Protein AF-A0A2S9YTE0-F1 (afdb_monomer)

Secondary structure (DSSP, 8-state):
-PPPPPP---PPP---------------------------------------------------TTSTTSBPBTTB-SSSEEEETTEEEE---TTSTTSBPBTTB-STT-EEETTEEE-TT--TTSTTSBPBTTB-STT-EEETTEEE-----SSS--S-PPPPSSTTEEEETTEEEETTT-TTSSSSTT-------TT-TTSS-EETTEEPPEEEEEEEGGG---SHHHHHHTTT--B-TTTBTTBSEEEES-HHHHTTT---EEE---TTSPP-TTS-SEEEEEE--

Foldseek 3Di:
DDDDDDDDDDDDDDDDDDDDDDDDDDDDDDDDDDDDDDDDDDDDDDDDPDDPDPDDPPPPPPDPAQDAQHFHDVLHHPDQWHQDPRGTHHPADAQDAQAFHDVQHHPDQWHQDPRGTHRPPQDAQDAQHFHDVLHHPDLFHQDPRGTHQDPDLPPPPRNCDDRDPDPQFDQAPNDTDRLQFDQCAQLHHRNHFLDLEPVQSQARTRHGSFGFWHQDDKDFVVVPDFFQQVVQVVVPWGQDQLRGVHAFKAADQDNSCSSNVVGDDGDNDDGPHTDDCPRYRMMTGGIGD

Structure (mmCIF, N/CA/C/O backbone):
data_AF-A0A2S9YTE0-F1
#
_entry.id   AF-A0A2S9YTE0-F1
#
loop_
_atom_site.group_PDB
_atom_site.id
_atom_site.type_symbol
_atom_site.label_atom_id
_atom_site.label_alt_id
_atom_site.label_comp_id
_atom_site.label_asym_id
_atom_site.label_entity_id
_atom_site.label_seq_id
_atom_site.pdbx_PDB_ins_code
_atom_site.Cartn_x
_atom_site.Cartn_y
_atom_site.Cartn_z
_atom_site.occupancy
_atom_site.B_iso_or_equiv
_atom_site.auth_seq_id
_atom_site.auth_comp_id
_atom_site.auth_asym_id
_atom_site.auth_atom_id
_atom_site.pdbx_PDB_model_num
ATOM 1 N N . MET A 1 1 ? 57.229 -19.083 7.677 1.00 46.31 1 MET A N 1
ATOM 2 C CA . MET A 1 1 ? 55.784 -18.796 7.804 1.00 46.31 1 MET A CA 1
ATOM 3 C C . MET A 1 1 ? 55.026 -19.953 7.166 1.00 46.31 1 MET A C 1
ATOM 5 O O . MET A 1 1 ? 55.131 -20.139 5.961 1.00 46.31 1 MET A O 1
ATOM 9 N N . LYS A 1 2 ? 54.406 -20.819 7.979 1.00 38.34 2 LYS A N 1
ATOM 10 C CA . LYS A 1 2 ? 53.668 -22.008 7.518 1.00 38.34 2 LYS A CA 1
ATOM 11 C C . LYS A 1 2 ? 52.284 -21.565 7.032 1.00 38.34 2 LYS A C 1
ATOM 13 O O . LYS A 1 2 ? 51.547 -20.969 7.807 1.00 38.34 2 LYS A O 1
ATOM 18 N N . ARG A 1 3 ? 51.963 -21.828 5.761 1.00 47.59 3 ARG A N 1
ATOM 19 C CA . ARG A 1 3 ? 50.621 -21.624 5.197 1.00 47.59 3 ARG A CA 1
ATOM 20 C C . ARG A 1 3 ? 49.698 -22.728 5.721 1.00 47.59 3 ARG A C 1
ATOM 22 O O . ARG A 1 3 ? 50.013 -23.903 5.554 1.00 47.59 3 ARG A O 1
ATOM 29 N N . LEU A 1 4 ? 48.611 -22.339 6.379 1.00 48.78 4 LEU A N 1
ATOM 30 C CA . LEU A 1 4 ? 47.505 -23.228 6.741 1.00 48.78 4 LEU A CA 1
ATOM 31 C C . LEU A 1 4 ? 46.583 -23.413 5.518 1.00 48.78 4 LEU A C 1
ATOM 33 O O . LEU A 1 4 ? 46.391 -22.447 4.777 1.00 48.78 4 LEU A O 1
ATOM 37 N N . PRO A 1 5 ? 46.044 -24.621 5.276 1.00 60.25 5 PRO A N 1
ATOM 38 C CA . PRO A 1 5 ? 45.113 -24.871 4.181 1.00 60.25 5 PRO A CA 1
ATOM 39 C C . PRO A 1 5 ? 43.711 -24.344 4.526 1.00 60.25 5 PRO A C 1
ATOM 41 O O . PRO A 1 5 ? 43.238 -24.528 5.647 1.00 60.25 5 PRO A O 1
ATOM 44 N N . LEU A 1 6 ? 43.055 -23.696 3.557 1.00 55.28 6 LEU A N 1
ATOM 45 C CA . LEU A 1 6 ? 41.637 -23.335 3.647 1.00 55.28 6 LEU A CA 1
ATOM 46 C C . LEU A 1 6 ? 40.761 -24.602 3.619 1.00 55.28 6 LEU A C 1
ATOM 48 O O . LEU A 1 6 ? 41.065 -25.521 2.852 1.00 55.28 6 LEU A O 1
ATOM 52 N N . PRO A 1 7 ? 39.664 -24.654 4.395 1.00 54.94 7 PRO A N 1
ATOM 53 C CA . PRO A 1 7 ? 38.696 -25.732 4.294 1.00 54.94 7 PRO A CA 1
ATOM 54 C C . PRO A 1 7 ? 37.887 -25.587 2.999 1.00 54.94 7 PRO A C 1
ATOM 56 O O . PRO A 1 7 ? 37.345 -24.528 2.688 1.00 54.94 7 PRO A O 1
ATOM 59 N N . SER A 1 8 ? 37.834 -26.676 2.238 1.00 62.31 8 SER A N 1
ATOM 60 C CA . SER A 1 8 ? 36.987 -26.831 1.060 1.00 62.31 8 SER A CA 1
ATOM 61 C C . SER A 1 8 ? 35.535 -26.976 1.521 1.00 62.31 8 SER A C 1
ATOM 63 O O . SER A 1 8 ? 35.184 -27.956 2.177 1.00 62.31 8 SER A O 1
ATOM 65 N N . LEU A 1 9 ? 34.712 -25.969 1.222 1.00 56.41 9 LEU A N 1
ATOM 66 C CA . LEU A 1 9 ? 33.270 -25.999 1.447 1.00 56.41 9 LEU A CA 1
ATOM 67 C C . LEU A 1 9 ? 32.645 -26.928 0.390 1.00 56.41 9 LEU A C 1
ATOM 69 O O . LEU A 1 9 ? 32.621 -26.599 -0.795 1.00 56.41 9 LEU A O 1
ATOM 73 N N . CYS A 1 10 ? 32.184 -28.110 0.801 1.00 55.34 10 CYS A N 1
ATOM 74 C CA . CYS A 1 10 ? 31.354 -28.971 -0.041 1.00 55.34 10 CYS A CA 1
ATOM 75 C C . CYS A 1 10 ? 29.924 -28.424 -0.055 1.00 55.34 10 CYS A C 1
ATOM 77 O O . CYS A 1 10 ? 29.233 -28.483 0.960 1.00 55.34 10 CYS A O 1
ATOM 79 N N . VAL A 1 11 ? 29.487 -27.913 -1.205 1.00 60.06 11 VAL A N 1
ATOM 80 C CA . VAL A 1 11 ? 28.085 -27.580 -1.479 1.00 60.06 11 VAL A CA 1
ATOM 81 C C . VAL A 1 11 ? 27.386 -28.857 -1.952 1.00 60.06 11 VAL A C 1
ATOM 83 O O . VAL A 1 11 ? 27.760 -29.429 -2.975 1.00 60.06 11 VAL A O 1
ATOM 86 N N . LEU A 1 12 ? 26.404 -29.329 -1.184 1.00 57.81 12 LEU A N 1
ATOM 87 C CA . LEU A 1 12 ? 25.501 -30.416 -1.571 1.00 57.81 12 LEU A CA 1
ATOM 88 C C . LEU A 1 12 ? 24.303 -29.822 -2.332 1.00 57.81 12 LEU A C 1
ATOM 90 O O . LEU A 1 12 ? 23.668 -28.911 -1.802 1.00 57.81 12 LEU A O 1
ATOM 94 N N . PRO A 1 13 ? 23.953 -30.324 -3.530 1.00 57.94 13 PRO A N 1
ATOM 95 C CA . PRO A 1 13 ? 22.726 -29.921 -4.206 1.00 57.94 13 PRO A CA 1
ATOM 96 C C . PRO A 1 13 ? 21.513 -30.591 -3.542 1.00 57.94 13 PRO A C 1
ATOM 98 O O . PRO A 1 13 ? 21.388 -31.817 -3.551 1.00 57.94 13 PRO A O 1
ATOM 101 N N . LEU A 1 14 ? 20.612 -29.784 -2.976 1.00 50.59 14 LEU A N 1
ATOM 102 C CA . LEU A 1 14 ? 19.249 -30.207 -2.654 1.00 50.59 14 LEU A CA 1
ATOM 103 C C . LEU A 1 14 ? 18.428 -30.196 -3.946 1.00 50.59 14 LEU A C 1
ATOM 105 O O . LEU A 1 14 ? 18.183 -29.144 -4.529 1.00 50.59 14 LEU A O 1
ATOM 109 N N . VAL A 1 15 ? 18.016 -31.378 -4.394 1.00 60.81 15 VAL A N 1
ATOM 110 C CA . VAL A 1 15 ? 17.071 -31.547 -5.500 1.00 60.81 15 VAL A CA 1
ATOM 111 C C . VAL A 1 15 ? 15.672 -31.619 -4.890 1.00 60.81 15 VAL A C 1
ATOM 113 O O . VAL A 1 15 ? 15.314 -32.636 -4.298 1.00 60.81 15 VAL A O 1
ATOM 116 N N . PHE A 1 16 ? 14.895 -30.542 -5.001 1.00 46.88 16 PHE A N 1
ATOM 117 C CA . PHE A 1 16 ? 13.456 -30.572 -4.740 1.00 46.88 16 PHE A CA 1
ATOM 118 C C . PHE A 1 16 ? 12.744 -31.057 -6.005 1.00 46.88 16 PHE A C 1
ATOM 120 O O . PHE A 1 16 ? 12.752 -30.387 -7.033 1.00 46.88 16 PHE A O 1
ATOM 127 N N . ALA A 1 17 ? 12.159 -32.251 -5.932 1.00 47.84 17 ALA A N 1
ATOM 128 C CA . ALA A 1 17 ? 11.249 -32.771 -6.941 1.00 47.84 17 ALA A CA 1
ATOM 129 C C . ALA A 1 17 ? 9.813 -32.505 -6.472 1.00 47.84 17 ALA A C 1
ATOM 131 O O . ALA A 1 17 ? 9.305 -33.229 -5.617 1.00 47.84 17 ALA A O 1
ATOM 132 N N . CYS A 1 18 ? 9.163 -31.479 -7.020 1.00 56.22 18 CYS A N 1
ATOM 133 C CA . CYS A 1 18 ? 7.710 -31.350 -6.935 1.00 56.22 18 CYS A CA 1
ATOM 134 C C . CYS A 1 18 ? 7.100 -32.163 -8.081 1.00 56.22 18 CYS A C 1
ATOM 136 O O . CYS A 1 18 ? 7.318 -31.862 -9.253 1.00 56.22 18 CYS A O 1
ATOM 138 N N . SER A 1 19 ? 6.392 -33.237 -7.728 1.00 53.28 19 SER A N 1
ATOM 139 C CA . SER A 1 19 ? 5.432 -33.889 -8.619 1.00 53.28 19 SER A CA 1
ATOM 140 C C . SER A 1 19 ? 4.099 -33.180 -8.433 1.00 53.28 19 SER A C 1
ATOM 142 O O . SER A 1 19 ? 3.593 -33.168 -7.314 1.00 53.28 19 SER A O 1
ATOM 144 N N . ASP A 1 20 ? 3.557 -32.604 -9.501 1.00 55.75 20 ASP A N 1
ATOM 145 C CA . ASP A 1 20 ? 2.181 -32.113 -9.528 1.00 55.75 20 ASP A CA 1
ATOM 146 C C . ASP A 1 20 ? 1.440 -32.811 -10.679 1.00 55.75 20 ASP A C 1
ATOM 148 O O . ASP A 1 20 ? 1.675 -32.553 -11.862 1.00 55.75 20 ASP A O 1
ATOM 152 N N . ASP A 1 21 ? 0.620 -33.792 -10.302 1.00 56.44 21 ASP A N 1
ATOM 153 C CA . ASP A 1 21 ? -0.335 -34.500 -11.150 1.00 56.44 21 ASP A CA 1
ATOM 154 C C . ASP A 1 21 ? -1.711 -33.865 -10.903 1.00 56.44 21 ASP A C 1
ATOM 156 O O . ASP A 1 21 ? -2.361 -34.162 -9.901 1.00 56.44 21 ASP A O 1
ATOM 160 N N . GLY A 1 22 ? -2.175 -32.995 -11.806 1.00 51.38 22 GLY A N 1
ATOM 161 C CA . GLY A 1 22 ? -3.362 -32.178 -11.517 1.00 51.38 22 GLY A CA 1
ATOM 162 C C . GLY A 1 22 ? -4.134 -31.659 -12.723 1.00 51.38 22 GLY A C 1
ATOM 163 O O . GLY A 1 22 ? -4.439 -30.480 -12.824 1.00 51.38 22 GLY A O 1
ATOM 164 N N . LYS A 1 23 ? -4.455 -32.540 -13.666 1.00 47.69 23 LYS A N 1
ATOM 165 C CA . LYS A 1 23 ? -5.306 -32.270 -14.831 1.00 47.69 23 LYS A CA 1
ATOM 166 C C . LYS A 1 23 ? -6.744 -31.929 -14.407 1.00 47.69 23 LYS A C 1
ATOM 168 O O . LYS A 1 23 ? -7.429 -32.802 -13.883 1.00 47.69 23 LYS A O 1
ATOM 173 N N . SER A 1 24 ? -7.256 -30.749 -14.755 1.00 52.47 24 SER A N 1
ATOM 174 C CA . SER A 1 24 ? -8.676 -30.574 -15.099 1.00 52.47 24 SER A CA 1
ATOM 175 C C . SER A 1 24 ? -8.862 -29.405 -16.055 1.00 52.47 24 SER A C 1
ATOM 177 O O . SER A 1 24 ? -8.523 -28.263 -15.772 1.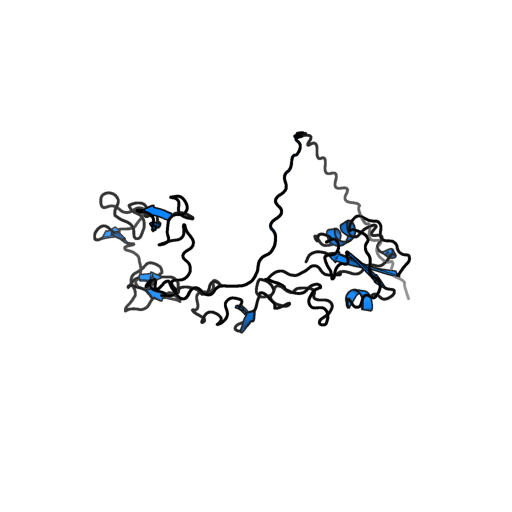00 52.47 24 SER A O 1
ATOM 179 N N . ALA A 1 25 ? -9.349 -29.765 -17.237 1.00 49.06 25 ALA A N 1
ATOM 180 C CA . ALA A 1 25 ? -9.878 -28.853 -18.220 1.00 49.06 25 ALA A CA 1
ATOM 181 C C . ALA A 1 25 ? -11.284 -28.462 -17.780 1.00 49.06 25 ALA A C 1
ATOM 183 O O . ALA A 1 25 ? -12.023 -29.347 -17.372 1.00 49.06 25 ALA A O 1
ATOM 184 N N . ASP A 1 26 ? -11.664 -27.207 -17.986 1.00 53.06 26 ASP A N 1
ATOM 185 C CA . ASP A 1 26 ? -12.981 -26.934 -18.536 1.00 53.06 26 ASP A CA 1
ATOM 186 C C . ASP A 1 26 ? -12.937 -25.714 -19.449 1.00 53.06 26 ASP A C 1
ATOM 188 O O . ASP A 1 26 ? -12.386 -24.656 -19.160 1.00 53.06 26 ASP A O 1
ATOM 192 N N . THR A 1 27 ? -13.474 -25.967 -20.633 1.00 46.31 27 THR A N 1
ATOM 193 C CA . THR A 1 27 ? -13.665 -25.061 -21.751 1.00 46.31 27 THR A CA 1
ATOM 194 C C . THR A 1 27 ? -15.032 -24.420 -21.584 1.00 46.31 27 THR A C 1
ATOM 196 O O . THR A 1 27 ? -16.031 -25.134 -21.563 1.00 46.31 27 THR A O 1
ATOM 199 N N . ALA A 1 28 ? -15.104 -23.093 -21.552 1.00 50.22 28 ALA A N 1
ATOM 200 C CA . ALA A 1 28 ? -16.345 -22.381 -21.816 1.00 50.22 28 ALA A CA 1
ATOM 201 C C . ALA A 1 28 ? -16.065 -21.252 -22.808 1.00 50.22 28 ALA A C 1
ATOM 203 O O . ALA A 1 28 ? -15.337 -20.300 -22.546 1.00 50.22 28 ALA A O 1
ATOM 204 N N . THR A 1 29 ? -16.615 -21.447 -23.999 1.00 49.28 29 THR A N 1
ATOM 205 C CA . THR A 1 29 ? -16.599 -20.558 -25.154 1.00 49.28 29 THR A CA 1
ATOM 206 C C . THR A 1 29 ? -17.958 -19.861 -25.240 1.00 49.28 29 THR A C 1
ATOM 208 O O . THR A 1 29 ? -18.982 -20.527 -25.107 1.00 49.28 29 THR A O 1
ATOM 211 N N . GLY A 1 30 ? -17.968 -18.559 -25.532 1.00 44.19 30 GLY A N 1
ATOM 212 C CA . GLY A 1 30 ? -19.143 -17.794 -25.982 1.00 44.19 30 GLY A CA 1
ATOM 213 C C . GLY A 1 30 ? -18.915 -16.292 -25.770 1.00 44.19 30 GLY A C 1
ATOM 214 O O . GLY A 1 30 ? -18.991 -15.830 -24.642 1.00 44.19 30 GLY A O 1
ATOM 215 N N . SER A 1 31 ? -18.384 -15.532 -26.739 1.00 46.31 31 SER A N 1
ATOM 216 C CA . SER A 1 31 ? -19.089 -14.896 -27.881 1.00 46.31 31 SER A CA 1
ATOM 217 C C . SER A 1 31 ? -20.228 -13.972 -27.413 1.00 46.31 31 SER A C 1
ATOM 219 O O . SER A 1 31 ? -21.287 -14.456 -27.044 1.00 46.31 31 SER A O 1
ATOM 221 N N . SER A 1 32 ? -19.986 -12.666 -27.227 1.00 44.44 32 SER A N 1
ATOM 222 C CA . SER A 1 32 ? -19.956 -11.566 -28.226 1.00 44.44 32 SER A CA 1
ATOM 223 C C . SER A 1 32 ? -21.340 -11.030 -28.622 1.00 44.44 32 SER A C 1
ATOM 225 O O . SER A 1 32 ? -22.125 -11.804 -29.167 1.00 44.44 32 SER A O 1
ATOM 227 N N . SER A 1 33 ? -21.568 -9.715 -28.444 1.00 43.53 33 SER A N 1
ATOM 228 C CA . SER A 1 33 ? -22.260 -8.711 -29.312 1.00 43.53 33 SER A CA 1
ATOM 229 C C . SER A 1 33 ? -22.661 -7.511 -28.427 1.00 43.53 33 SER A C 1
ATOM 231 O O . SER A 1 33 ? -23.283 -7.737 -27.398 1.00 43.53 33 SER A O 1
ATOM 233 N N . ALA A 1 34 ? -22.070 -6.319 -28.621 1.00 41.59 34 ALA A N 1
ATOM 234 C CA . ALA A 1 34 ? -22.618 -5.150 -29.354 1.00 41.59 34 ALA A CA 1
ATOM 235 C C . ALA A 1 34 ? -23.862 -4.564 -28.641 1.00 41.59 34 ALA A C 1
ATOM 237 O O . ALA A 1 34 ? -24.760 -5.317 -28.304 1.00 41.59 34 ALA A O 1
ATOM 238 N N . GLU A 1 35 ? -23.967 -3.281 -28.288 1.00 45.41 35 GLU A N 1
ATOM 239 C CA . GLU A 1 35 ? -23.987 -2.053 -29.108 1.00 45.41 35 GLU A CA 1
ATOM 240 C C . GLU A 1 35 ? -23.763 -0.840 -28.161 1.00 45.41 35 GLU A C 1
ATOM 242 O O . GLU A 1 35 ? -24.185 -0.872 -27.012 1.00 45.41 35 GLU A O 1
ATOM 247 N N . HIS A 1 36 ? -22.893 0.121 -28.482 1.00 46.78 36 HIS A N 1
ATOM 248 C CA . HIS A 1 36 ? -23.195 1.412 -29.130 1.00 46.78 36 HIS A CA 1
ATOM 249 C C . HIS A 1 36 ? -24.219 2.295 -28.387 1.00 46.78 36 HIS A C 1
ATOM 251 O O . HIS A 1 36 ? -25.422 2.056 -28.434 1.00 46.78 36 HIS A O 1
ATOM 257 N N . GLY A 1 37 ? -23.714 3.360 -27.763 1.00 40.78 37 GLY A N 1
ATOM 258 C CA . GLY A 1 37 ? -24.499 4.466 -27.225 1.00 40.78 37 GLY A CA 1
ATOM 259 C C . GLY A 1 37 ? -23.627 5.714 -27.168 1.00 40.78 37 GLY A C 1
ATOM 260 O O . GLY A 1 37 ? -22.902 5.916 -26.198 1.00 40.78 37 GLY A O 1
ATOM 261 N N . ASP A 1 38 ? -23.664 6.495 -28.245 1.00 51.31 38 ASP A N 1
ATOM 262 C CA . ASP A 1 38 ? -23.113 7.844 -28.314 1.00 51.31 38 ASP A CA 1
ATOM 263 C C . ASP A 1 38 ? -23.930 8.754 -27.382 1.00 51.31 38 ASP A C 1
ATOM 265 O O . ASP A 1 38 ? -25.153 8.844 -27.504 1.00 51.31 38 ASP A O 1
ATOM 269 N N . GLY A 1 39 ? -23.263 9.391 -26.421 1.00 48.97 39 GLY A N 1
ATOM 270 C CA . GLY A 1 39 ? -23.849 10.388 -25.529 1.00 48.97 39 GLY A CA 1
ATOM 271 C C . GLY A 1 39 ? -23.105 11.700 -25.697 1.00 48.97 39 GLY A C 1
ATOM 272 O O . GLY A 1 39 ? -22.066 11.909 -25.074 1.00 48.97 39 GLY A O 1
ATOM 273 N N . ASP A 1 40 ? -23.625 12.529 -26.597 1.00 50.34 40 ASP A N 1
ATOM 274 C CA . ASP A 1 40 ? -23.158 13.874 -26.902 1.00 50.34 40 ASP A CA 1
ATOM 275 C C . ASP A 1 40 ? -23.097 14.755 -25.647 1.00 50.34 40 ASP A C 1
ATOM 277 O O . ASP A 1 40 ? -23.957 14.696 -24.766 1.00 50.34 40 ASP A O 1
ATOM 281 N N . GLY A 1 41 ? -22.052 15.576 -25.571 1.00 53.44 41 GLY A N 1
ATOM 282 C CA . GLY A 1 41 ? -21.880 16.540 -24.500 1.00 53.44 41 GLY A CA 1
ATOM 283 C C . GLY A 1 41 ? -22.901 17.669 -24.560 1.00 53.44 41 GLY A C 1
ATOM 284 O O . GLY A 1 41 ? -23.149 18.216 -25.626 1.00 53.44 41 GLY A O 1
ATOM 285 N N . ASP A 1 42 ? -23.371 18.072 -23.383 1.00 46.59 42 ASP A N 1
ATOM 286 C CA . ASP A 1 42 ? -23.908 19.402 -23.112 1.00 46.59 42 ASP A CA 1
ATOM 287 C C . ASP A 1 42 ? -23.564 19.799 -21.662 1.00 46.59 42 ASP A C 1
ATOM 289 O O . ASP A 1 42 ? -24.082 19.268 -20.685 1.00 46.59 42 ASP A O 1
ATOM 293 N N . THR A 1 43 ? -22.661 20.763 -21.517 1.00 47.00 43 THR A N 1
ATOM 294 C CA . THR A 1 43 ? -22.735 21.818 -20.486 1.00 47.00 43 THR A CA 1
ATOM 295 C C . THR A 1 43 ? -22.896 23.125 -21.275 1.00 47.00 43 THR A C 1
ATOM 297 O O . THR A 1 43 ? -22.299 23.189 -22.354 1.00 47.00 43 THR A O 1
ATOM 300 N N . PRO A 1 44 ? -23.613 24.186 -20.826 1.00 54.59 44 PRO A N 1
ATOM 301 C CA . PRO A 1 44 ? -23.900 24.569 -19.431 1.00 54.59 44 PRO A CA 1
ATOM 302 C C . PRO A 1 44 ? -25.306 25.192 -19.154 1.00 54.59 44 PRO A C 1
ATOM 304 O O . PRO A 1 44 ? -25.959 25.714 -20.052 1.00 54.59 44 PRO A O 1
ATOM 307 N N . GLY A 1 45 ? -25.691 25.286 -17.873 1.00 50.34 45 GLY A N 1
ATOM 308 C CA . GLY A 1 45 ? -26.885 26.019 -17.391 1.00 50.34 45 GLY A CA 1
ATOM 309 C C . GLY A 1 45 ? -28.067 25.079 -17.126 1.00 50.34 45 GLY A C 1
ATOM 310 O O . GLY A 1 45 ? -28.283 24.150 -17.885 1.00 50.34 45 GLY A O 1
ATOM 311 N N . ASP A 1 46 ? -28.814 25.174 -16.028 1.00 45.62 46 ASP A N 1
ATOM 312 C CA . ASP A 1 46 ? -29.321 26.383 -15.389 1.00 45.62 46 ASP A CA 1
ATOM 313 C C . ASP A 1 46 ? -29.439 26.203 -13.869 1.00 45.62 46 ASP A C 1
ATOM 315 O O . ASP A 1 46 ? -29.765 25.126 -13.374 1.00 45.62 46 ASP A O 1
ATOM 319 N N . GLY A 1 47 ? -29.171 27.271 -13.117 1.00 49.72 47 GLY A N 1
ATOM 320 C CA . GLY A 1 47 ? -29.422 27.290 -11.682 1.00 49.72 47 GLY A CA 1
ATOM 321 C C . GLY A 1 47 ? -30.913 27.162 -11.387 1.00 49.72 47 GLY A C 1
ATOM 322 O O . GLY A 1 47 ? -31.707 27.964 -11.883 1.00 49.72 47 GLY A O 1
ATOM 323 N N . ASP A 1 48 ? -31.257 26.204 -10.530 1.00 41.34 48 ASP A N 1
ATOM 324 C CA . ASP A 1 48 ? -32.571 26.108 -9.904 1.00 41.34 48 ASP A CA 1
ATOM 325 C C . ASP A 1 48 ? -32.486 26.589 -8.442 1.00 41.34 48 ASP A C 1
ATOM 327 O O . ASP A 1 48 ? -31.886 25.925 -7.594 1.00 41.34 48 ASP A O 1
ATOM 331 N N . PRO A 1 49 ? -33.015 27.781 -8.112 1.00 53.22 49 PRO A N 1
ATOM 332 C CA . PRO A 1 49 ? -33.210 28.220 -6.743 1.00 53.22 49 PRO A CA 1
ATOM 333 C C . PRO A 1 49 ? -34.633 27.837 -6.314 1.00 53.22 49 PRO A C 1
ATOM 335 O O . PRO A 1 49 ? -35.542 28.669 -6.385 1.00 53.22 49 PRO A O 1
ATOM 338 N N . GLY A 1 50 ? -34.836 26.587 -5.890 1.00 51.31 50 GLY A N 1
ATOM 339 C CA . GLY A 1 50 ? -36.192 26.051 -5.729 1.00 51.31 50 GLY A CA 1
ATOM 340 C C . GLY A 1 50 ? -36.469 25.226 -4.483 1.00 51.31 50 GLY A C 1
ATOM 341 O O . GLY A 1 50 ? -37.428 25.534 -3.770 1.00 51.31 50 GLY A O 1
ATOM 342 N N . ASP A 1 51 ? -35.645 24.229 -4.173 1.00 45.97 51 ASP A N 1
ATOM 343 C CA . ASP A 1 51 ? -36.077 23.193 -3.234 1.00 45.97 51 ASP A CA 1
ATOM 344 C C . ASP A 1 51 ? -35.604 23.472 -1.809 1.00 45.97 51 ASP A C 1
ATOM 346 O O . ASP A 1 51 ? -34.545 23.067 -1.336 1.00 45.97 51 ASP A O 1
ATOM 350 N N . ARG A 1 52 ? -36.461 24.222 -1.114 1.00 44.25 52 ARG A N 1
ATOM 351 C CA . ARG A 1 52 ? -36.562 24.199 0.342 1.00 44.25 52 ARG A CA 1
ATOM 352 C C . ARG A 1 52 ? -37.103 22.836 0.760 1.00 44.25 52 ARG A C 1
ATOM 354 O O . ARG A 1 52 ? -38.308 22.716 0.979 1.00 44.25 52 ARG A O 1
ATOM 361 N N . ASP A 1 53 ? -36.216 21.862 0.891 1.00 44.28 53 ASP A N 1
ATOM 362 C CA . ASP A 1 53 ? -36.462 20.717 1.758 1.00 44.28 53 ASP A CA 1
ATOM 363 C C . ASP A 1 53 ? -35.860 21.035 3.140 1.00 44.28 53 ASP A C 1
ATOM 365 O O . ASP A 1 53 ? -34.640 21.167 3.268 1.00 44.28 53 ASP A O 1
ATOM 369 N N . PRO A 1 54 ? -36.681 21.306 4.170 1.00 50.19 54 PRO A N 1
ATOM 370 C CA . PRO A 1 54 ? -36.213 21.418 5.537 1.00 50.19 54 PRO A CA 1
ATOM 371 C C . PRO A 1 54 ? -36.105 20.002 6.110 1.00 50.19 54 PRO A C 1
ATOM 373 O O . PRO A 1 54 ? -37.026 19.534 6.774 1.00 50.19 54 PRO A O 1
ATOM 376 N N . GLY A 1 55 ? -34.992 19.346 5.787 1.00 46.84 55 GLY A N 1
ATOM 377 C CA . GLY A 1 55 ? -34.523 18.113 6.410 1.00 46.84 55 GLY A CA 1
ATOM 378 C C . GLY A 1 55 ? -33.103 18.327 6.933 1.00 46.84 55 GLY A C 1
ATOM 379 O O . GLY A 1 55 ? -32.135 18.123 6.212 1.00 46.84 55 GLY A O 1
ATOM 380 N N . ASP A 1 56 ? -33.016 18.895 8.133 1.00 47.03 56 ASP A N 1
ATOM 381 C CA . ASP A 1 56 ? -32.230 18.366 9.257 1.00 47.03 56 ASP A CA 1
ATOM 382 C C . ASP A 1 56 ? -30.798 17.924 8.901 1.00 47.03 56 ASP A C 1
ATOM 384 O O . ASP A 1 56 ? -30.410 16.769 9.050 1.00 47.03 56 ASP A O 1
ATOM 388 N N . GLY A 1 57 ? -30.009 18.864 8.368 1.00 48.00 57 GLY A N 1
ATOM 389 C CA . GLY A 1 57 ? -28.578 18.709 8.095 1.00 48.00 57 GLY A CA 1
ATOM 390 C C . GLY A 1 57 ? -27.743 18.608 9.374 1.00 48.00 57 GLY A C 1
ATOM 391 O O . GLY A 1 57 ? -26.884 19.456 9.619 1.00 48.00 57 GLY A O 1
ATOM 392 N N . ASP A 1 58 ? -28.009 17.578 10.167 1.00 49.81 58 ASP A N 1
ATOM 393 C CA . ASP A 1 58 ? -27.412 17.313 11.474 1.00 49.81 58 ASP A CA 1
ATOM 394 C C . ASP A 1 58 ? -26.019 16.693 11.343 1.00 49.81 58 ASP A C 1
ATOM 396 O O . ASP A 1 58 ? -25.307 16.568 12.333 1.00 49.81 58 ASP A O 1
ATOM 400 N N . GLY A 1 59 ? -25.592 16.343 10.124 1.00 48.62 59 GLY A N 1
ATOM 401 C CA . GLY A 1 59 ? -24.291 15.718 9.922 1.00 48.62 59 GLY A CA 1
ATOM 402 C C . GLY A 1 59 ? -24.158 14.424 10.719 1.00 48.62 59 GLY A C 1
ATOM 403 O O . GLY A 1 59 ? -23.055 14.123 11.172 1.00 48.62 59 GLY A O 1
ATOM 404 N N . ASP A 1 60 ? -25.260 13.682 10.891 1.00 52.81 60 ASP A N 1
ATOM 405 C CA . ASP A 1 60 ? -25.169 12.296 11.325 1.00 52.81 60 ASP A CA 1
ATOM 406 C C . ASP A 1 60 ? -24.228 11.588 10.337 1.00 52.81 60 ASP A C 1
ATOM 408 O O . ASP A 1 60 ? -24.455 11.669 9.118 1.00 52.81 60 ASP A O 1
ATOM 412 N N . PRO A 1 61 ? -23.118 10.997 10.819 1.00 57.28 61 PRO A N 1
ATOM 413 C CA . PRO A 1 61 ? -22.170 10.300 9.965 1.00 57.28 61 PRO A CA 1
ATOM 414 C C . PRO A 1 61 ? -22.943 9.311 9.099 1.00 57.28 61 PRO A C 1
ATOM 416 O O . PRO A 1 61 ? -23.870 8.660 9.578 1.00 57.28 61 PRO A O 1
ATOM 419 N N . ALA A 1 62 ? -22.612 9.274 7.807 1.00 66.12 62 ALA A N 1
ATOM 420 C CA . ALA A 1 62 ? -23.321 8.475 6.820 1.00 66.12 62 ALA A CA 1
ATOM 421 C C . ALA A 1 62 ? -23.451 7.028 7.315 1.00 66.12 62 ALA A C 1
ATOM 423 O O . ALA A 1 62 ? -22.492 6.267 7.286 1.00 66.12 62 ALA A O 1
ATOM 424 N N . CYS A 1 63 ? -24.642 6.683 7.796 1.00 80.00 63 CYS A N 1
ATOM 425 C CA . CYS A 1 63 ? -24.967 5.357 8.291 1.00 80.00 63 CYS A CA 1
ATOM 426 C C . CYS A 1 63 ? -24.935 4.414 7.084 1.00 80.00 63 CYS A C 1
ATOM 428 O O . CYS A 1 63 ? -25.762 4.566 6.176 1.00 80.00 63 CYS A O 1
ATOM 430 N N . THR A 1 64 ? -23.978 3.487 7.008 1.00 88.38 64 THR A N 1
ATOM 431 C CA . THR A 1 64 ? -23.925 2.570 5.865 1.00 88.38 64 THR A CA 1
ATOM 432 C C . THR A 1 64 ? -25.106 1.606 5.979 1.00 88.38 64 THR A C 1
ATOM 434 O O . THR A 1 64 ? -25.268 0.974 7.026 1.00 88.38 64 THR A O 1
ATOM 437 N N . PRO A 1 65 ? -25.946 1.441 4.937 1.00 93.00 65 PRO A N 1
ATOM 438 C CA . PRO A 1 65 ? -27.044 0.485 4.987 1.00 93.00 65 PRO A CA 1
ATOM 439 C C . PRO A 1 65 ? -26.562 -0.901 5.429 1.00 93.00 65 PRO A C 1
ATOM 441 O O . PRO A 1 65 ? -25.682 -1.503 4.807 1.00 93.00 65 PRO A O 1
ATOM 444 N N . GLY A 1 66 ? -27.169 -1.409 6.498 1.00 87.75 66 GLY A N 1
ATOM 445 C CA . GLY A 1 66 ? -26.820 -2.662 7.151 1.00 87.75 66 GLY A CA 1
ATOM 446 C C . GLY A 1 66 ? -26.039 -2.529 8.464 1.00 87.75 66 GLY A C 1
ATOM 447 O O . GLY A 1 66 ? -25.967 -3.524 9.178 1.00 87.75 66 GLY A O 1
ATOM 448 N N . GLU A 1 67 ? -25.475 -1.371 8.810 1.00 92.56 67 GLU A N 1
ATOM 449 C CA . GLU A 1 67 ? -24.782 -1.157 10.096 1.00 92.56 67 GLU A CA 1
ATOM 450 C C . GLU A 1 67 ? -25.758 -0.931 11.266 1.00 92.56 67 GLU A C 1
ATOM 452 O O . GLU A 1 67 ? -26.954 -0.727 11.056 1.00 92.56 67 GLU A O 1
ATOM 457 N N . LEU A 1 68 ? -25.267 -1.014 12.510 1.00 86.94 68 LEU A N 1
ATOM 458 C CA . LEU A 1 68 ? -26.080 -0.839 13.721 1.00 86.94 68 LEU A CA 1
ATOM 459 C C . LEU A 1 68 ? -26.781 0.528 13.709 1.00 86.94 68 LEU A C 1
ATOM 461 O O . LEU A 1 68 ? -26.158 1.542 13.422 1.00 86.94 68 LEU A O 1
ATOM 465 N N . ASP A 1 69 ? -28.078 0.528 14.012 1.00 88.44 69 ASP A N 1
ATOM 466 C CA . ASP A 1 69 ? -28.986 1.679 13.969 1.00 88.44 69 ASP A CA 1
ATOM 467 C C . ASP A 1 69 ? -29.201 2.306 12.572 1.00 88.44 69 ASP A C 1
ATOM 469 O O . ASP A 1 69 ? -29.896 3.316 12.444 1.00 88.44 69 ASP A O 1
ATOM 473 N N . CYS A 1 70 ? -28.716 1.668 11.499 1.00 92.06 70 CYS A N 1
ATOM 474 C CA . CYS A 1 70 ? -28.918 2.107 10.115 1.00 92.06 70 CYS A CA 1
ATOM 475 C C . CYS A 1 70 ? -30.086 1.398 9.416 1.00 92.06 70 CYS A C 1
ATOM 477 O O . CYS A 1 70 ? -30.658 0.425 9.915 1.00 92.06 70 CYS A O 1
ATOM 479 N N . GLU A 1 71 ? -30.438 1.869 8.212 1.00 95.12 71 GLU A N 1
ATOM 480 C CA . GLU A 1 71 ? -31.419 1.181 7.373 1.00 95.12 71 GLU A CA 1
ATOM 481 C C . GLU A 1 71 ? -30.923 -0.200 6.935 1.00 95.12 71 GLU A C 1
ATOM 483 O O . GLU A 1 71 ? -29.736 -0.409 6.692 1.00 95.12 71 GLU A O 1
ATOM 488 N N . CYS A 1 72 ? -31.835 -1.155 6.790 1.00 95.62 72 CYS A N 1
ATOM 489 C CA . CYS A 1 72 ? -31.454 -2.484 6.330 1.00 95.62 72 CYS A CA 1
ATOM 490 C C . CYS A 1 72 ? -31.036 -2.478 4.855 1.00 95.62 72 CYS A C 1
ATOM 492 O O . CYS A 1 72 ? -31.763 -1.987 3.989 1.00 95.62 72 CYS A O 1
ATOM 494 N N . ASN A 1 73 ? -29.939 -3.156 4.528 1.00 94.44 73 ASN A N 1
ATOM 495 C CA . ASN A 1 73 ? -29.529 -3.378 3.147 1.00 94.44 73 ASN A CA 1
ATOM 496 C C . ASN A 1 73 ? -30.308 -4.561 2.553 1.00 94.44 73 ASN A C 1
ATOM 498 O O . ASN A 1 73 ? -30.040 -5.723 2.857 1.00 94.44 73 ASN A O 1
ATOM 502 N N . ALA A 1 74 ? -31.325 -4.266 1.738 1.00 93.69 74 ALA A N 1
ATOM 503 C CA . ALA A 1 74 ? -32.209 -5.268 1.128 1.00 93.69 74 ALA A CA 1
ATOM 504 C C . ALA A 1 74 ? -32.873 -6.224 2.149 1.00 93.69 74 ALA A C 1
ATOM 506 O O . ALA A 1 74 ? -33.107 -7.401 1.865 1.00 93.69 74 ALA A O 1
ATOM 507 N N . GLY A 1 75 ? -33.200 -5.705 3.339 1.00 92.12 75 GLY A N 1
ATOM 508 C CA . GLY A 1 75 ? -33.805 -6.476 4.431 1.00 92.12 75 GLY A CA 1
ATOM 509 C C . GLY A 1 75 ? -32.815 -7.317 5.243 1.00 92.12 75 GLY A C 1
ATOM 510 O O . GLY A 1 75 ? -33.246 -8.163 6.023 1.00 92.12 75 GLY A O 1
ATOM 511 N N . GLN A 1 76 ? -31.510 -7.104 5.064 1.00 93.19 76 GLN A N 1
ATOM 512 C CA . GLN A 1 76 ? -30.444 -7.726 5.846 1.00 93.19 76 GLN A CA 1
ATOM 513 C C . GLN A 1 76 ? -29.559 -6.659 6.493 1.00 93.19 76 GLN A C 1
ATOM 515 O O . GLN A 1 76 ? -29.502 -5.519 6.034 1.00 93.19 76 GLN A O 1
ATOM 520 N N . CYS A 1 77 ? -28.872 -7.052 7.558 1.00 92.31 77 CYS A N 1
ATOM 521 C CA . CYS A 1 77 ? -27.887 -6.231 8.245 1.00 92.31 77 CYS A CA 1
ATOM 522 C C . CYS A 1 77 ? -26.509 -6.893 8.151 1.00 92.31 77 CYS A C 1
ATOM 524 O O . CYS A 1 77 ? -26.404 -8.084 7.848 1.00 92.31 77 CYS A O 1
ATOM 526 N N . LEU A 1 78 ? -25.453 -6.111 8.342 1.00 91.06 78 LEU A N 1
ATOM 527 C CA . LEU A 1 78 ? -24.074 -6.578 8.338 1.00 91.06 78 LEU A CA 1
ATOM 528 C C . LEU A 1 78 ? -23.763 -7.262 9.676 1.00 91.06 78 LEU A C 1
ATOM 530 O O . LEU A 1 78 ? -24.121 -6.761 10.737 1.00 91.06 78 LEU A O 1
ATOM 534 N N . GLY A 1 79 ? -23.085 -8.410 9.626 1.00 86.56 79 GLY A N 1
ATOM 535 C CA . GLY A 1 79 ? -22.706 -9.171 10.821 1.00 86.56 79 GLY A CA 1
ATOM 536 C C . GLY A 1 79 ? -23.888 -9.848 11.523 1.00 86.56 79 GLY A C 1
ATOM 537 O O . GLY A 1 79 ? -24.776 -10.396 10.869 1.00 86.56 79 GLY A O 1
ATOM 538 N N . ASP A 1 80 ? -23.876 -9.811 12.856 1.00 81.25 80 ASP A N 1
ATOM 539 C CA . ASP A 1 80 ? -24.859 -10.463 13.734 1.00 81.25 80 ASP A CA 1
ATOM 540 C C . ASP A 1 80 ? -26.035 -9.526 14.080 1.00 81.25 80 ASP A C 1
ATOM 542 O O . ASP A 1 80 ? -26.567 -9.533 15.186 1.00 81.25 80 ASP A O 1
ATOM 546 N N . LEU A 1 81 ? -26.429 -8.657 13.152 1.00 87.19 81 LEU A N 1
ATOM 547 C CA . LEU A 1 81 ? -27.522 -7.703 13.335 1.00 87.19 81 LEU A CA 1
ATOM 548 C C . LEU A 1 81 ? -28.825 -8.243 12.715 1.00 87.19 81 LEU A C 1
ATOM 550 O O . LEU A 1 81 ? -28.815 -8.918 11.683 1.00 87.19 81 LEU A O 1
ATOM 554 N N . GLU A 1 82 ? -29.967 -7.919 13.319 1.00 90.56 82 GLU A N 1
ATOM 555 C CA . GLU A 1 82 ? -31.301 -8.244 12.808 1.00 90.56 82 GLU A CA 1
ATOM 556 C C . GLU A 1 82 ? -31.972 -7.001 12.209 1.00 90.56 82 GLU A C 1
ATOM 558 O O . GLU A 1 82 ? -31.961 -5.922 12.797 1.00 90.56 82 GLU A O 1
ATOM 563 N N . CYS A 1 83 ? -32.616 -7.159 11.049 1.00 92.94 83 CYS A N 1
ATOM 564 C CA . CYS A 1 83 ? -33.431 -6.104 10.453 1.00 92.94 83 CYS A CA 1
ATOM 565 C C . CYS A 1 83 ? -34.835 -6.081 11.074 1.00 92.94 83 CYS A C 1
ATOM 567 O O . CYS A 1 83 ? -35.709 -6.863 10.687 1.00 92.94 83 CYS A O 1
ATOM 569 N N . VAL A 1 84 ? -35.085 -5.140 11.985 1.00 92.69 84 VAL A N 1
ATOM 570 C CA . VAL A 1 84 ? -36.388 -4.948 12.632 1.00 92.69 84 VAL A CA 1
ATOM 571 C C . VAL A 1 84 ? -36.974 -3.608 12.196 1.00 92.69 84 VAL A C 1
ATOM 573 O O . VAL A 1 84 ? -36.404 -2.553 12.435 1.00 92.69 84 VAL A O 1
ATOM 576 N N . ASN A 1 85 ? -38.147 -3.628 11.552 1.00 93.12 85 ASN A N 1
ATOM 577 C CA . ASN A 1 85 ? -38.843 -2.421 11.071 1.00 93.12 85 ASN A CA 1
ATOM 578 C C . ASN A 1 85 ? -37.991 -1.494 10.174 1.00 93.12 85 ASN A C 1
ATOM 580 O O . ASN A 1 85 ? -38.137 -0.278 10.239 1.00 93.12 85 ASN A O 1
ATOM 584 N N . ASN A 1 86 ? -37.164 -2.074 9.297 1.00 91.81 86 ASN A N 1
ATOM 585 C CA . ASN A 1 86 ? -36.227 -1.356 8.421 1.00 91.81 86 ASN A CA 1
ATOM 586 C C . ASN A 1 86 ? -35.047 -0.682 9.148 1.00 91.81 86 ASN A C 1
ATOM 588 O O . ASN A 1 86 ? -34.375 0.140 8.536 1.00 91.81 86 ASN A O 1
ATOM 592 N N . THR A 1 87 ? -34.770 -1.058 10.399 1.00 91.00 87 THR A N 1
ATOM 593 C CA . THR A 1 87 ? -33.587 -0.629 11.153 1.00 91.00 87 THR A CA 1
ATOM 594 C C . THR A 1 87 ? -32.800 -1.847 11.621 1.00 91.00 87 THR A C 1
ATOM 596 O O . THR A 1 87 ? -33.378 -2.829 12.093 1.00 91.00 87 THR A O 1
ATOM 599 N N . CYS A 1 88 ? -31.485 -1.795 11.471 1.00 90.44 88 CYS A N 1
ATOM 600 C CA . CYS A 1 88 ? -30.579 -2.830 11.934 1.00 90.44 88 CYS A CA 1
ATOM 601 C C . CYS A 1 88 ? -30.324 -2.684 13.427 1.00 90.44 88 CYS A C 1
ATOM 603 O O . CYS A 1 88 ? -29.771 -1.690 13.880 1.00 90.44 88 CYS A O 1
ATOM 605 N N . VAL A 1 89 ? -30.728 -3.687 14.195 1.00 88.94 89 VAL A N 1
ATOM 606 C CA . VAL A 1 89 ? -30.527 -3.739 15.645 1.00 88.94 89 VAL A CA 1
ATOM 607 C C . VAL A 1 89 ? -29.634 -4.922 15.986 1.00 88.94 89 VAL A C 1
ATOM 609 O O . VAL A 1 89 ? -29.588 -5.902 15.242 1.00 88.94 89 VAL A O 1
ATOM 612 N N . ALA A 1 90 ? -28.917 -4.857 17.106 1.00 82.44 90 ALA A N 1
ATOM 613 C CA . ALA A 1 90 ? -28.158 -6.004 17.595 1.00 82.44 90 ALA A CA 1
ATOM 614 C C . ALA A 1 90 ? -29.080 -7.226 17.737 1.00 82.44 90 ALA A C 1
ATOM 616 O O . ALA A 1 90 ? -30.129 -7.127 18.381 1.00 82.44 90 ALA A O 1
ATOM 617 N N . SER A 1 91 ? -28.712 -8.366 17.131 1.00 80.62 91 SER A N 1
ATOM 618 C CA . SER A 1 91 ? -29.424 -9.631 17.342 1.00 80.62 91 SER A CA 1
ATOM 619 C C . SER A 1 91 ? -29.198 -10.067 18.782 1.00 80.62 91 SER A C 1
ATOM 621 O O . SER A 1 91 ? -28.266 -10.805 19.088 1.00 80.62 91 SER A O 1
ATOM 623 N N . CYS A 1 92 ? -30.057 -9.608 19.679 1.00 81.44 92 CYS A N 1
ATOM 624 C CA . CYS A 1 92 ? -29.997 -9.997 21.072 1.00 81.44 92 CYS A CA 1
ATOM 625 C C . CYS A 1 92 ? -30.655 -11.368 21.228 1.00 81.44 92 CYS A C 1
ATOM 627 O O . CYS A 1 92 ? -31.882 -11.477 21.203 1.00 81.44 92 CYS A O 1
ATOM 629 N N . ILE A 1 93 ? -29.864 -12.433 21.375 1.00 85.88 93 ILE A N 1
ATOM 630 C CA . ILE A 1 93 ? -30.429 -13.753 21.660 1.00 85.88 93 ILE A CA 1
ATOM 631 C C . ILE A 1 93 ? -31.008 -13.707 23.079 1.00 85.88 93 ILE A C 1
ATOM 633 O O . ILE A 1 93 ? -30.279 -13.372 24.018 1.00 85.88 93 ILE A O 1
ATOM 637 N N . PRO A 1 94 ? -32.292 -14.068 23.287 1.00 91.81 94 PRO A N 1
ATOM 638 C CA . PRO A 1 94 ? -32.864 -14.095 24.622 1.00 91.81 94 PRO A CA 1
ATOM 639 C C . PRO A 1 94 ? -31.991 -14.908 25.580 1.00 91.81 94 PRO A C 1
ATOM 641 O O . PRO A 1 94 ? -31.715 -16.094 25.358 1.00 91.81 94 PRO A O 1
ATOM 644 N N . GLY A 1 95 ? -31.581 -14.258 26.662 1.00 88.44 95 GLY A N 1
ATOM 645 C CA . GLY A 1 95 ? -30.699 -14.789 27.684 1.00 88.44 95 GLY A CA 1
ATOM 646 C C . GLY A 1 95 ? -29.240 -14.316 27.622 1.00 88.44 95 GLY A C 1
ATOM 647 O O . GLY A 1 95 ? -28.532 -14.536 28.598 1.00 88.44 95 GLY A O 1
ATOM 648 N N . GLU A 1 96 ? -28.762 -13.690 26.548 1.00 91.50 96 GLU A N 1
ATOM 649 C CA . GLU A 1 96 ? -27.394 -13.136 26.499 1.00 91.50 96 GLU A CA 1
ATOM 650 C C . GLU A 1 96 ? -27.251 -11.824 27.287 1.00 91.50 96 GLU A C 1
ATOM 652 O O . GLU A 1 96 ? -28.245 -11.187 27.632 1.00 91.50 96 GLU A O 1
ATOM 657 N N . LEU A 1 97 ? -26.014 -11.423 27.609 1.00 84.00 97 LEU A N 1
ATOM 658 C CA . LEU A 1 97 ? -25.728 -10.201 28.372 1.00 84.00 97 LEU A CA 1
ATOM 659 C C . LEU A 1 97 ? -26.325 -8.975 27.662 1.00 84.00 97 LEU A C 1
ATOM 661 O O . LEU A 1 97 ? -26.062 -8.749 26.488 1.00 84.00 97 LEU A O 1
ATOM 665 N N . GLY A 1 98 ? -27.124 -8.187 28.382 1.00 81.25 98 GLY A N 1
ATOM 666 C CA . GLY A 1 98 ? -27.827 -7.020 27.839 1.00 81.25 98 GLY A CA 1
ATOM 667 C C . GLY A 1 98 ? -29.134 -7.335 27.098 1.00 81.25 98 GLY A C 1
ATOM 668 O O . GLY A 1 98 ? -29.846 -6.404 26.728 1.00 81.25 98 GLY A O 1
ATOM 669 N N . CYS A 1 99 ? -29.494 -8.611 26.928 1.00 89.56 99 CYS A N 1
ATOM 670 C CA . CYS A 1 99 ? -30.694 -9.042 26.208 1.00 89.56 99 CYS A CA 1
ATOM 671 C C . CYS A 1 99 ? -31.874 -9.368 27.121 1.00 89.56 99 CYS A C 1
ATOM 673 O O . CYS A 1 99 ? -31.728 -9.490 28.340 1.00 89.56 99 CYS A O 1
ATOM 675 N N . GLU A 1 100 ? -33.052 -9.552 26.509 1.00 93.19 100 GLU A N 1
ATOM 676 C CA . GLU A 1 100 ? -34.245 -9.987 27.230 1.00 93.19 100 GLU A CA 1
ATOM 677 C C . GLU A 1 100 ? -34.060 -11.374 27.851 1.00 93.19 100 GLU A C 1
ATOM 679 O O . GLU A 1 100 ? -33.375 -12.242 27.304 1.00 93.19 100 GLU A O 1
ATOM 684 N N . CYS A 1 101 ? -34.688 -11.619 28.994 1.00 94.88 101 CYS A N 1
ATOM 685 C CA . CYS A 1 101 ? -34.561 -12.909 29.653 1.00 94.88 101 CYS A CA 1
ATOM 686 C C . CYS A 1 101 ? -35.310 -14.017 28.897 1.00 94.88 101 CYS A C 1
ATOM 688 O O . CYS A 1 101 ? -36.513 -13.934 28.644 1.00 94.88 101 CYS A O 1
ATOM 690 N N . ASN A 1 102 ? -34.654 -15.153 28.659 1.00 94.44 102 ASN A N 1
ATOM 691 C CA . ASN A 1 102 ? -35.303 -16.326 28.081 1.00 94.44 102 ASN A CA 1
ATOM 692 C C . ASN A 1 102 ? -36.120 -17.066 29.148 1.00 94.44 102 ASN A C 1
ATOM 694 O O . ASN A 1 102 ? -35.588 -17.843 29.942 1.00 94.44 102 ASN A O 1
ATOM 698 N N . ALA A 1 103 ? -37.427 -16.793 29.198 1.00 93.88 103 ALA A N 1
ATOM 699 C CA . ALA A 1 103 ? -38.339 -17.338 30.208 1.00 93.88 103 ALA A CA 1
ATOM 700 C C . ALA A 1 103 ? -37.890 -17.043 31.657 1.00 93.88 103 ALA A C 1
ATOM 702 O O . ALA A 1 103 ? -38.039 -17.876 32.556 1.00 93.88 103 ALA A O 1
ATOM 703 N N . GLY A 1 104 ? -37.347 -15.842 31.880 1.00 93.31 104 GLY A N 1
ATOM 704 C CA . GLY A 1 104 ? -36.845 -15.400 33.183 1.00 93.31 104 GLY A CA 1
ATOM 705 C C . GLY A 1 104 ? -35.476 -15.973 33.563 1.00 93.31 104 GLY A C 1
ATOM 706 O O . GLY A 1 104 ? -35.096 -15.895 34.731 1.00 93.31 104 GLY A O 1
ATOM 707 N N . GLN A 1 105 ? -34.750 -16.570 32.614 1.00 93.88 105 GLN A N 1
ATOM 708 C CA . GLN A 1 105 ? -33.383 -17.058 32.793 1.00 93.88 105 GLN A CA 1
ATOM 709 C C . GLN A 1 105 ? -32.446 -16.449 31.752 1.00 93.88 105 GLN A C 1
ATOM 711 O O . GLN A 1 105 ? -32.862 -16.119 30.642 1.00 93.88 105 GLN A O 1
ATOM 716 N N . CYS A 1 106 ? -31.176 -16.340 32.121 1.00 93.19 106 CYS A N 1
ATOM 717 C CA . CYS A 1 106 ? -30.105 -15.919 31.234 1.00 93.19 106 CYS A CA 1
ATOM 718 C C . CYS A 1 106 ? -29.202 -17.107 30.892 1.00 93.19 106 CYS A C 1
ATOM 720 O O . CYS A 1 106 ? -29.208 -18.130 31.583 1.00 93.19 106 CYS A O 1
ATOM 722 N N . LEU A 1 107 ? -28.470 -17.002 29.790 1.00 93.00 107 LEU A N 1
ATOM 723 C CA . LEU A 1 107 ? -27.478 -17.976 29.369 1.00 93.00 107 LEU A CA 1
ATOM 724 C C . LEU A 1 107 ? -26.223 -17.821 30.237 1.00 93.00 107 LEU A C 1
ATOM 726 O O . LEU A 1 107 ? -25.783 -16.714 30.525 1.00 93.00 107 LEU A O 1
ATOM 730 N N . GLY A 1 108 ? -25.641 -18.948 30.650 1.00 90.56 108 GLY A N 1
ATOM 731 C CA . GLY A 1 108 ? -24.428 -18.955 31.471 1.00 90.56 108 GLY A CA 1
ATOM 732 C C . GLY A 1 108 ? -24.679 -18.620 32.945 1.00 90.56 108 GLY A C 1
ATOM 733 O O . GLY A 1 108 ? -25.553 -19.206 33.582 1.00 90.56 108 GLY A O 1
ATOM 734 N N . ASP A 1 109 ? -23.841 -17.743 33.487 1.00 89.06 109 ASP A N 1
ATOM 735 C CA . ASP A 1 109 ? -23.796 -17.268 34.875 1.00 89.06 109 ASP A CA 1
ATOM 736 C C . ASP A 1 109 ? -24.458 -15.896 35.087 1.00 89.06 109 ASP A C 1
ATOM 738 O O . ASP A 1 109 ? -24.426 -15.352 36.189 1.00 89.06 109 ASP A O 1
ATOM 742 N N . LEU A 1 110 ? -25.118 -15.378 34.053 1.00 89.19 110 LEU A N 1
ATOM 743 C CA . LEU A 1 110 ? -25.890 -14.144 34.090 1.00 89.19 110 LEU A CA 1
ATOM 744 C C . LEU A 1 110 ? -27.168 -14.288 34.938 1.00 89.19 110 LEU A C 1
ATOM 746 O O . LEU A 1 110 ? -27.801 -15.347 35.003 1.00 89.19 110 LEU A O 1
ATOM 750 N N . GLU A 1 111 ? -27.602 -13.187 35.541 1.00 90.94 111 GLU A N 1
ATOM 751 C CA . GLU A 1 111 ? -28.838 -13.071 36.307 1.00 90.94 111 GLU A CA 1
ATOM 752 C C . GLU A 1 111 ? -29.851 -12.180 35.584 1.00 90.94 111 GLU A C 1
ATOM 754 O O . GLU A 1 111 ? -29.531 -11.106 35.080 1.00 90.94 111 GLU A O 1
ATOM 759 N N . CYS A 1 112 ? -31.107 -12.628 35.555 1.00 93.19 112 CYS A N 1
ATOM 760 C CA . CYS A 1 112 ? -32.208 -11.868 34.977 1.00 93.19 112 CYS A CA 1
ATOM 761 C C . CYS A 1 112 ? -32.700 -10.812 35.974 1.00 93.19 112 CYS A C 1
ATOM 763 O O . CYS A 1 112 ? -33.349 -11.152 36.971 1.00 93.19 112 CYS A O 1
ATOM 765 N N . PHE A 1 113 ? -32.448 -9.535 35.692 1.00 89.31 113 PHE A N 1
ATOM 766 C CA . PHE A 1 113 ? -32.936 -8.414 36.488 1.00 89.31 113 PHE A CA 1
ATOM 767 C C . PHE A 1 113 ? -33.811 -7.489 35.640 1.00 89.31 113 PHE A C 1
ATOM 769 O O . PHE A 1 113 ? -33.355 -6.861 34.693 1.00 89.31 113 PHE A O 1
ATOM 776 N N . GLY A 1 114 ? -35.097 -7.381 35.990 1.00 86.88 114 GLY A N 1
ATOM 777 C CA . GLY A 1 114 ? -36.006 -6.459 35.299 1.00 86.88 114 GLY A CA 1
ATOM 778 C C . GLY A 1 114 ? -36.222 -6.782 33.817 1.00 86.88 114 GLY A C 1
ATOM 779 O O . GLY A 1 114 ? -36.409 -5.857 33.038 1.00 86.88 114 GLY A O 1
ATOM 780 N N . ASP A 1 115 ? -36.221 -8.073 33.467 1.00 90.88 115 ASP A N 1
ATOM 781 C CA . ASP A 1 115 ? -36.321 -8.602 32.095 1.00 90.88 115 ASP A CA 1
ATOM 782 C C . ASP A 1 115 ? -35.065 -8.414 31.233 1.00 90.88 115 ASP A C 1
ATOM 784 O O . ASP A 1 115 ? -35.104 -8.734 30.056 1.00 90.88 115 ASP A O 1
ATOM 788 N N . VAL A 1 116 ? -33.944 -7.965 31.813 1.00 86.62 116 VAL A N 1
ATOM 789 C CA . VAL A 1 116 ? -32.641 -7.863 31.138 1.00 86.62 116 VAL A CA 1
ATOM 790 C C . VAL A 1 116 ? -31.617 -8.754 31.835 1.00 86.62 116 VAL A C 1
ATOM 792 O O . VAL A 1 116 ? -31.565 -8.830 33.065 1.00 86.62 116 VAL A O 1
ATOM 795 N N . CYS A 1 117 ? -30.797 -9.441 31.052 1.00 89.75 117 CYS A N 1
ATOM 796 C CA . CYS A 1 117 ? -29.720 -10.279 31.549 1.00 89.75 117 CYS A CA 1
ATOM 797 C C . CYS A 1 117 ? -28.484 -9.457 31.905 1.00 89.75 117 CYS A C 1
ATOM 799 O O . CYS A 1 117 ? -27.887 -8.798 31.057 1.00 89.75 117 CYS A O 1
ATOM 801 N N . THR A 1 118 ? -28.092 -9.516 33.173 1.00 87.56 118 THR A N 1
ATOM 802 C CA . THR A 1 118 ? -26.958 -8.781 33.744 1.00 87.56 118 THR A CA 1
ATOM 803 C C . THR A 1 118 ? -25.978 -9.759 34.373 1.00 87.56 118 THR A C 1
ATOM 805 O O . THR A 1 118 ? -26.408 -10.741 34.972 1.00 87.56 118 THR A O 1
ATOM 808 N N . ASP A 1 119 ? -24.674 -9.512 34.278 1.00 86.62 119 ASP A N 1
ATOM 809 C CA . ASP A 1 119 ? -23.693 -10.322 35.004 1.00 86.62 119 ASP A CA 1
ATOM 810 C C . ASP A 1 119 ? -23.716 -9.939 36.500 1.00 86.62 119 ASP A C 1
ATOM 812 O O . ASP A 1 119 ? -23.409 -8.796 36.841 1.00 86.62 119 ASP A O 1
ATOM 816 N N . PRO A 1 120 ? -24.077 -10.838 37.434 1.00 84.31 120 PRO A N 1
ATOM 817 C CA . PRO A 1 120 ? -24.030 -10.538 38.867 1.00 84.31 120 PRO A CA 1
ATOM 818 C C . PRO A 1 120 ? -22.600 -10.337 39.393 1.00 84.31 120 PRO A C 1
ATOM 820 O O . PRO A 1 120 ? -22.419 -9.788 40.482 1.00 84.31 120 PRO A O 1
ATOM 823 N N . ASN A 1 121 ? -21.587 -10.786 38.647 1.00 85.31 121 ASN A N 1
ATOM 824 C CA . ASN A 1 121 ? -20.175 -10.585 38.951 1.00 85.31 121 ASN A CA 1
ATOM 825 C C . ASN A 1 121 ? -19.574 -9.377 38.218 1.00 85.31 121 ASN A C 1
ATOM 827 O O . ASN A 1 121 ? -18.378 -9.139 38.384 1.00 85.31 121 ASN A O 1
ATOM 831 N N . CYS A 1 122 ? -20.371 -8.603 37.468 1.00 84.56 122 CYS A N 1
ATOM 832 C CA . CYS A 1 122 ? -19.913 -7.367 36.837 1.00 84.56 122 CYS A CA 1
ATOM 833 C C . CYS A 1 122 ? -19.434 -6.399 37.924 1.00 84.56 122 CYS A C 1
ATOM 835 O O . CYS A 1 122 ? -20.226 -5.911 38.738 1.00 84.56 122 CYS A O 1
ATOM 837 N N . ILE A 1 123 ? -18.132 -6.125 37.977 1.00 87.31 123 ILE A N 1
ATOM 838 C CA . ILE A 1 123 ? -17.589 -5.165 38.934 1.00 87.31 123 ILE A CA 1
ATOM 839 C C . ILE A 1 123 ? -17.870 -3.765 38.378 1.00 87.31 123 ILE A C 1
ATOM 841 O O . ILE A 1 123 ? -17.474 -3.484 37.245 1.00 87.31 123 ILE A O 1
ATOM 845 N N . PRO A 1 124 ? -18.510 -2.855 39.142 1.00 91.12 124 PRO A N 1
ATOM 846 C CA . PRO A 1 124 ? -18.733 -1.493 38.682 1.00 91.12 124 PRO A CA 1
ATOM 847 C C . PRO A 1 124 ? -17.448 -0.862 38.143 1.00 91.12 124 PRO A C 1
ATOM 849 O O . PRO A 1 124 ? -16.427 -0.789 38.839 1.00 91.12 124 PRO A O 1
ATOM 852 N N . GLY A 1 125 ? -17.534 -0.394 36.903 1.00 85.12 125 GLY A N 1
ATOM 853 C CA . GLY A 1 125 ? -16.450 0.177 36.126 1.00 85.12 125 GLY A CA 1
ATOM 854 C C . GLY A 1 125 ? -15.803 -0.756 35.094 1.00 85.12 125 GLY A C 1
ATOM 855 O O . GLY A 1 125 ? -15.058 -0.256 34.262 1.00 85.12 125 GLY A O 1
ATOM 856 N N . GLU A 1 126 ? -16.045 -2.067 35.096 1.00 91.31 126 GLU A N 1
ATOM 857 C CA . GLU A 1 126 ? -15.534 -2.959 34.037 1.00 91.31 126 GLU A CA 1
ATOM 858 C C . GLU A 1 126 ? -16.342 -2.849 32.729 1.00 91.31 126 GLU A C 1
ATOM 860 O O . GLU A 1 126 ? -17.453 -2.320 32.722 1.00 91.31 126 GLU A O 1
ATOM 865 N N . LEU A 1 127 ? -15.782 -3.330 31.611 1.00 85.62 127 LEU A N 1
ATOM 866 C CA . LEU A 1 127 ? -16.414 -3.283 30.285 1.00 85.62 127 LEU A CA 1
ATOM 867 C C . LEU A 1 127 ? -17.773 -3.997 30.307 1.00 85.62 127 LEU A C 1
ATOM 869 O O . LEU A 1 127 ? -17.868 -5.148 30.721 1.00 85.62 127 LEU A O 1
ATOM 873 N N . GLY A 1 128 ? -18.821 -3.305 29.862 1.00 81.06 128 GLY A N 1
ATOM 874 C CA . GLY A 1 128 ? -20.205 -3.778 29.888 1.00 81.06 128 GLY A CA 1
ATOM 875 C C . GLY A 1 128 ? -20.913 -3.633 31.243 1.00 81.06 128 GLY A C 1
ATOM 876 O O . GLY A 1 128 ? -22.096 -3.956 31.336 1.00 81.06 128 GLY A O 1
ATOM 877 N N . CYS A 1 129 ? -20.237 -3.132 32.283 1.00 88.69 129 CYS A N 1
ATOM 878 C CA . CYS A 1 129 ? -20.808 -2.958 33.621 1.00 88.69 129 CYS A CA 1
ATOM 879 C C . CYS A 1 129 ? -21.292 -1.531 33.885 1.00 88.69 129 CYS A C 1
ATOM 881 O O . CYS A 1 129 ? -20.981 -0.591 33.153 1.00 88.69 129 CYS A O 1
ATOM 883 N N . GLU A 1 130 ? -22.027 -1.352 34.987 1.00 90.31 130 GLU A N 1
ATOM 884 C CA . GLU A 1 130 ? -22.398 -0.017 35.451 1.00 90.31 130 GLU A CA 1
ATOM 885 C C . GLU A 1 130 ? -21.170 0.814 35.833 1.00 90.31 130 GLU A C 1
ATOM 887 O O . GLU A 1 130 ? -20.176 0.300 36.351 1.00 90.31 130 GLU A O 1
ATOM 892 N N . CYS A 1 131 ? -21.246 2.124 35.634 1.00 93.19 131 CYS A N 1
ATOM 893 C CA . CYS A 1 131 ? -20.150 3.006 36.006 1.00 93.19 131 CYS A CA 1
ATOM 894 C C . CYS A 1 131 ? -19.977 3.095 37.528 1.00 93.19 131 CYS A C 1
ATOM 896 O O . CYS A 1 131 ? -20.925 3.321 38.283 1.00 93.19 131 CYS A O 1
ATOM 898 N N . ASN A 1 132 ? -18.732 3.053 37.997 1.00 92.00 132 ASN A N 1
ATOM 899 C CA . ASN A 1 132 ? -18.396 3.246 39.401 1.00 92.00 132 ASN A CA 1
ATOM 900 C C . ASN A 1 132 ? -18.333 4.741 39.740 1.00 92.00 132 ASN A C 1
ATOM 902 O O . ASN A 1 132 ? -17.303 5.396 39.588 1.00 92.00 132 ASN A O 1
ATOM 906 N N . GLY A 1 133 ? -19.465 5.309 40.160 1.00 91.31 133 GLY A N 1
ATOM 907 C CA . GLY A 1 133 ? -19.547 6.739 40.479 1.00 91.31 133 GLY A CA 1
ATOM 908 C C . GLY A 1 133 ? -19.379 7.640 39.251 1.00 91.31 133 GLY A C 1
ATOM 909 O O . GLY A 1 133 ? -18.829 8.734 39.366 1.00 91.31 133 GLY A O 1
ATOM 910 N N . GLY A 1 134 ? -19.843 7.173 38.087 1.00 89.38 134 GLY A N 1
ATOM 911 C CA . GLY A 1 134 ? -19.714 7.877 36.807 1.00 89.38 134 GLY A CA 1
ATOM 912 C C . GLY A 1 134 ? -18.354 7.708 36.125 1.00 89.38 134 GLY A C 1
ATOM 913 O O . GLY A 1 134 ? -18.068 8.431 35.178 1.00 89.38 134 GLY A O 1
ATOM 914 N N . GLN A 1 135 ? -17.514 6.789 36.604 1.00 88.94 135 GLN A N 1
ATOM 915 C CA . GLN A 1 135 ? -16.225 6.457 35.998 1.00 88.94 135 GLN A CA 1
ATOM 916 C C . GLN A 1 135 ? -16.134 4.961 35.715 1.00 88.94 135 GLN A C 1
ATOM 918 O O . GLN A 1 135 ? -16.720 4.150 36.435 1.00 88.94 135 GLN A O 1
ATOM 923 N N . CYS A 1 136 ? -15.367 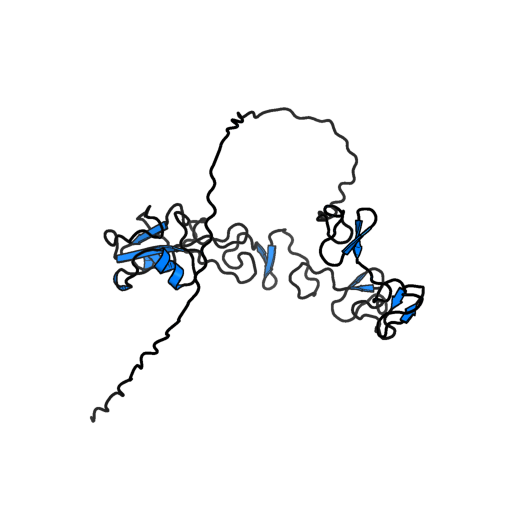4.608 34.694 1.00 89.88 136 CYS A N 1
ATOM 924 C CA . CYS A 1 136 ? -15.019 3.230 34.399 1.00 89.88 136 CYS A CA 1
ATOM 925 C C . CYS A 1 136 ? -13.579 2.934 34.830 1.00 89.88 136 CYS A C 1
ATOM 927 O O . CYS A 1 136 ? -12.789 3.840 35.100 1.00 89.88 136 CYS A O 1
ATOM 929 N N . LEU A 1 137 ? -13.259 1.656 34.988 1.00 89.56 137 LEU A N 1
ATOM 930 C CA . LEU A 1 137 ? -11.922 1.164 35.276 1.00 89.56 137 LEU A CA 1
ATOM 931 C C . LEU A 1 137 ? -11.125 1.105 33.970 1.00 89.56 137 LEU A C 1
ATOM 933 O O . LEU A 1 137 ? -11.640 0.703 32.932 1.00 89.56 137 LEU A O 1
ATOM 937 N N . GLY A 1 138 ? -9.845 1.471 34.034 1.00 85.31 138 GLY A N 1
ATOM 938 C CA . GLY A 1 138 ? -8.987 1.502 32.849 1.00 85.31 138 GLY A CA 1
ATOM 939 C C . GLY A 1 138 ? -9.284 2.705 31.954 1.00 85.31 138 GLY A C 1
ATOM 940 O O . GLY A 1 138 ? -9.417 3.818 32.463 1.00 85.31 138 GLY A O 1
ATOM 941 N N . SER A 1 139 ? -9.335 2.472 30.644 1.00 77.62 139 SER A N 1
ATOM 942 C CA . SER A 1 139 ? -9.546 3.490 29.606 1.00 77.62 139 SER A CA 1
ATOM 943 C C . SER A 1 139 ? -10.972 3.520 29.037 1.00 77.62 139 SER A C 1
ATOM 945 O O . SER A 1 139 ? -11.248 4.182 28.045 1.00 77.62 139 SER A O 1
ATOM 947 N N . LEU A 1 140 ? -11.895 2.806 29.676 1.00 82.19 140 LEU A N 1
ATOM 948 C CA . LEU A 1 140 ? -13.297 2.751 29.281 1.00 82.19 140 LEU A CA 1
ATOM 949 C C . LEU A 1 140 ? -14.011 4.084 29.552 1.00 82.19 140 LEU A C 1
ATOM 951 O O . LEU A 1 140 ? -13.700 4.786 30.522 1.00 82.19 140 LEU A O 1
ATOM 955 N N . GLU A 1 141 ? -15.028 4.394 28.751 1.00 86.44 141 GLU A N 1
ATOM 956 C CA . GLU A 1 141 ? -15.864 5.580 28.923 1.00 86.44 141 GLU A CA 1
ATOM 957 C C . GLU A 1 141 ? -17.243 5.216 29.487 1.00 86.44 141 GLU A C 1
ATOM 959 O O . GLU A 1 141 ? -17.871 4.227 29.105 1.00 86.44 141 GLU A O 1
ATOM 964 N N . CYS A 1 142 ? -17.728 6.035 30.423 1.00 88.88 142 CYS A N 1
ATOM 965 C CA . CYS A 1 142 ? -19.058 5.885 30.999 1.00 88.88 142 CYS A CA 1
ATOM 966 C C . CYS A 1 142 ? -20.106 6.562 30.108 1.00 88.88 142 CYS A C 1
ATOM 968 O O . CYS A 1 142 ? -20.379 7.756 30.255 1.00 88.88 142 CYS A O 1
ATOM 970 N N . VAL A 1 143 ? -20.746 5.793 29.232 1.00 85.62 143 VAL A N 1
ATOM 971 C CA . VAL A 1 143 ? -21.791 6.280 28.327 1.00 85.62 143 VAL A CA 1
ATOM 972 C C . VAL A 1 143 ? -23.128 5.686 28.759 1.00 85.62 143 VAL A C 1
ATOM 974 O O . VAL A 1 143 ? -23.313 4.475 28.815 1.00 85.62 143 VAL A O 1
ATOM 977 N N . GLY A 1 144 ? -24.082 6.539 29.140 1.00 86.25 144 GLY A N 1
ATOM 978 C CA . GLY A 1 144 ? -25.412 6.069 29.549 1.00 86.25 144 GLY A CA 1
ATOM 979 C C . GLY A 1 144 ? -25.421 5.181 30.804 1.00 86.25 144 GLY A C 1
ATOM 980 O O . GLY A 1 144 ? -26.291 4.327 30.933 1.00 86.25 144 GLY A O 1
ATOM 981 N N . ASN A 1 145 ? -24.483 5.397 31.739 1.00 86.12 145 ASN A N 1
ATOM 982 C CA . ASN A 1 145 ? -24.264 4.576 32.942 1.00 86.12 145 ASN A CA 1
ATOM 983 C C . ASN A 1 145 ? -23.728 3.157 32.666 1.00 86.12 145 ASN A C 1
ATOM 985 O O . ASN A 1 145 ? -23.706 2.346 33.588 1.00 86.12 145 ASN A O 1
ATOM 989 N N . VAL A 1 146 ? -23.262 2.874 31.448 1.00 85.62 146 VAL A N 1
ATOM 990 C CA . VAL A 1 146 ? -22.568 1.634 31.089 1.00 85.62 146 VAL A CA 1
ATOM 991 C C . VAL A 1 146 ? -21.150 1.973 30.647 1.00 85.62 146 VAL A C 1
ATOM 993 O O . VAL A 1 146 ? -20.920 2.959 29.950 1.00 85.62 146 VAL A O 1
ATOM 996 N N . CYS A 1 147 ? -20.192 1.170 31.086 1.00 86.06 147 CYS A N 1
ATOM 997 C CA . CYS A 1 147 ? -18.809 1.276 30.665 1.00 86.06 147 CYS A CA 1
ATOM 998 C C . CYS A 1 147 ? -18.631 0.610 29.310 1.00 86.06 147 CYS A C 1
ATOM 1000 O O . CYS A 1 147 ? -18.753 -0.606 29.192 1.00 86.06 147 CYS A O 1
ATOM 1002 N N . MET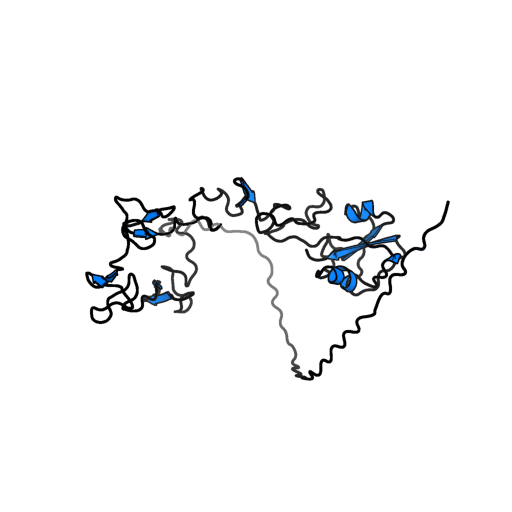 A 1 148 ? -18.349 1.412 28.295 1.00 84.31 148 MET A N 1
ATOM 1003 C CA . MET A 1 148 ? -18.034 0.940 26.952 1.00 84.31 148 MET A CA 1
ATOM 1004 C C . MET A 1 148 ? -16.566 1.228 26.660 1.00 84.31 148 MET A C 1
ATOM 1006 O O . MET A 1 148 ? -15.934 2.022 27.364 1.00 84.31 148 MET A O 1
ATOM 1010 N N . GLU A 1 149 ? -16.005 0.577 25.643 1.00 79.19 149 GLU A N 1
ATOM 1011 C CA . GLU A 1 149 ? -14.745 1.071 25.093 1.00 79.19 149 GLU A CA 1
ATOM 1012 C C . GLU A 1 149 ? -14.964 2.535 24.711 1.00 79.19 149 GLU A C 1
ATOM 1014 O O . GLU A 1 149 ? -16.026 2.880 24.180 1.00 79.19 149 GLU A O 1
ATOM 1019 N N . ALA A 1 150 ? -14.016 3.407 25.074 1.00 69.50 150 ALA A N 1
ATOM 1020 C CA . ALA A 1 150 ? -14.030 4.767 24.557 1.00 69.50 150 ALA A CA 1
ATOM 1021 C C . ALA A 1 150 ? -14.211 4.646 23.043 1.00 69.50 150 ALA A C 1
ATOM 1023 O O . ALA A 1 150 ? -13.579 3.776 22.443 1.00 69.50 150 ALA A O 1
ATOM 1024 N N . SER A 1 151 ? -15.133 5.415 22.461 1.00 56.75 151 SER A N 1
ATOM 1025 C CA . SER A 1 151 ? -15.398 5.386 21.023 1.00 56.75 151 SER A CA 1
ATOM 1026 C C . SER A 1 151 ? -14.103 5.745 20.298 1.00 56.75 151 SER A C 1
ATOM 1028 O O . SER A 1 151 ? -13.790 6.923 20.133 1.00 56.75 151 SER A O 1
ATOM 1030 N N . GLY A 1 152 ? -13.318 4.710 20.003 1.00 49.84 152 GLY A N 1
ATOM 1031 C CA . GLY A 1 152 ? -11.951 4.808 19.539 1.00 49.84 152 GLY A CA 1
ATOM 1032 C C . GLY A 1 152 ? -11.945 5.390 18.144 1.00 49.84 152 GLY A C 1
ATOM 1033 O O . GLY A 1 152 ? -12.772 5.042 17.303 1.00 49.84 152 GLY A O 1
ATOM 1034 N N . ASP A 1 153 ? -10.989 6.264 17.903 1.00 52.41 153 ASP A N 1
ATOM 1035 C CA . ASP A 1 153 ? -10.651 6.898 16.634 1.00 52.41 153 ASP A CA 1
ATOM 1036 C C . ASP A 1 153 ? -10.056 5.9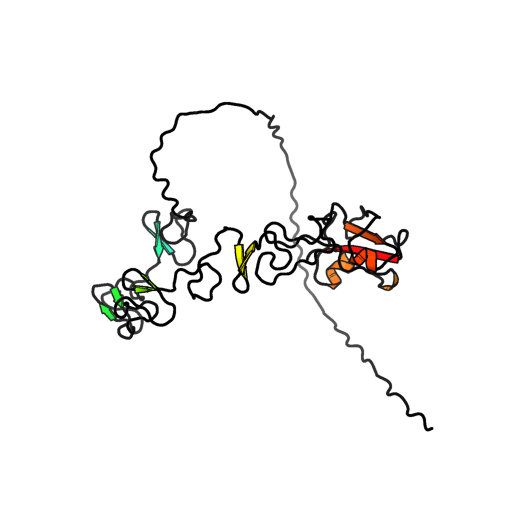29 15.590 1.00 52.41 153 ASP A C 1
ATOM 1038 O O . ASP A 1 153 ? -9.593 6.352 14.533 1.00 52.41 153 ASP A O 1
ATOM 1042 N N . GLY A 1 154 ? -10.160 4.617 15.827 1.00 50.56 154 GLY A N 1
ATOM 1043 C CA . GLY A 1 154 ? -9.930 3.575 14.828 1.00 50.56 154 GLY A CA 1
ATOM 1044 C C . GLY A 1 154 ? -8.505 3.024 14.755 1.00 50.56 154 GLY A C 1
ATOM 1045 O O . GLY A 1 154 ? -8.252 2.199 13.878 1.00 50.56 154 GLY A O 1
ATOM 1046 N N . ASP A 1 155 ? -7.593 3.407 15.654 1.00 52.78 155 ASP A N 1
ATOM 1047 C CA . ASP A 1 155 ? -6.220 2.869 15.704 1.00 52.78 155 ASP A CA 1
ATOM 1048 C C . ASP A 1 155 ? -6.013 1.746 16.748 1.00 52.78 155 ASP A C 1
ATOM 1050 O O . ASP A 1 155 ? -5.060 0.968 16.655 1.00 52.78 155 ASP A O 1
ATOM 1054 N N . GLY A 1 156 ? -6.972 1.568 17.662 1.00 51.72 156 GLY A N 1
ATOM 1055 C CA . GLY A 1 156 ? -7.133 0.366 18.479 1.00 51.72 156 GLY A CA 1
ATOM 1056 C C . GLY A 1 156 ? -6.313 0.301 19.770 1.00 51.72 156 GLY A C 1
ATOM 1057 O O . GLY A 1 156 ? -6.152 -0.804 20.297 1.00 51.72 156 GLY A O 1
ATOM 1058 N N . ASP A 1 157 ? -5.813 1.417 20.310 1.00 55.12 157 ASP A N 1
ATOM 1059 C CA . ASP A 1 157 ? -5.162 1.429 21.634 1.00 55.12 157 ASP A CA 1
ATOM 1060 C C . ASP A 1 157 ? -6.016 2.033 22.769 1.00 55.12 157 ASP A C 1
ATOM 1062 O O . ASP A 1 157 ? -5.740 1.790 23.951 1.00 55.12 157 ASP A O 1
ATOM 1066 N N . GLY A 1 158 ? -7.129 2.683 22.417 1.00 53.19 158 GLY A N 1
ATOM 1067 C CA . GLY A 1 158 ? -8.215 3.017 23.331 1.00 53.19 158 GLY A CA 1
ATOM 1068 C C . GLY A 1 158 ? -7.828 4.020 24.413 1.00 53.19 158 GLY A C 1
ATOM 1069 O O . GLY A 1 158 ? -8.367 3.924 25.516 1.00 53.19 158 GLY A O 1
ATOM 1070 N N . ASP A 1 159 ? -6.905 4.947 24.147 1.00 55.41 159 ASP A N 1
ATOM 1071 C CA . ASP A 1 159 ? -6.505 5.986 25.104 1.00 55.41 159 ASP A CA 1
ATOM 1072 C C . ASP A 1 159 ? -7.218 7.341 24.920 1.00 55.41 159 ASP A C 1
ATOM 1074 O O . ASP A 1 159 ? -7.087 8.230 25.770 1.00 55.41 159 ASP A O 1
ATOM 1078 N N . GLY A 1 160 ? -8.083 7.457 23.907 1.00 51.88 160 GLY A N 1
ATOM 1079 C CA . GLY A 1 160 ? -8.906 8.645 23.690 1.00 51.88 160 GLY A CA 1
ATOM 1080 C C . GLY A 1 160 ? -8.098 9.844 23.202 1.00 51.88 160 GLY A C 1
ATOM 1081 O O . GLY A 1 160 ? -8.494 10.990 23.464 1.00 51.88 160 GLY A O 1
ATOM 1082 N N . ASP A 1 161 ? -6.976 9.598 22.521 1.00 58.19 161 ASP A N 1
ATOM 1083 C CA . ASP A 1 161 ? -6.315 10.635 21.753 1.00 58.19 161 ASP A CA 1
ATOM 1084 C C . ASP A 1 161 ? -7.313 11.255 20.753 1.00 58.19 161 ASP A C 1
ATOM 1086 O O .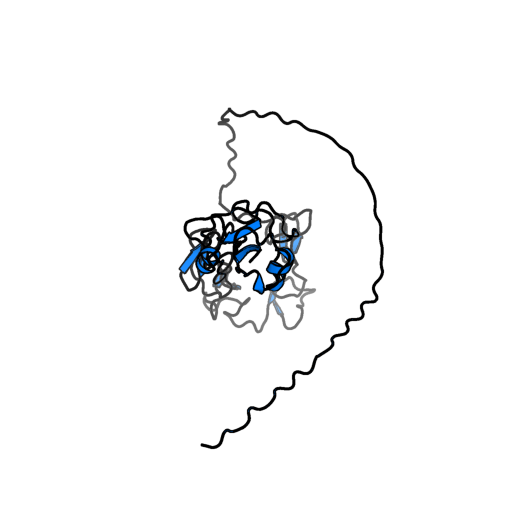 ASP A 1 161 ? -8.170 10.582 20.174 1.00 58.19 161 ASP A O 1
ATOM 1090 N N . PRO A 1 162 ? -7.330 12.594 20.632 1.00 62.00 162 PRO A N 1
ATOM 1091 C CA . PRO A 1 162 ? -8.289 13.257 19.771 1.00 62.00 162 PRO A CA 1
ATOM 1092 C C . PRO A 1 162 ? -8.043 12.817 18.322 1.00 62.00 162 PRO A C 1
ATOM 1094 O O . PRO A 1 162 ? -6.899 12.927 17.865 1.00 62.00 162 PRO A O 1
ATOM 1097 N N . PRO A 1 163 ? -9.100 12.412 17.588 1.00 71.69 163 PRO A N 1
ATOM 1098 C CA . PRO A 1 163 ? -8.963 11.994 16.204 1.00 71.69 163 PRO A CA 1
ATOM 1099 C C . PRO A 1 163 ? -8.268 13.091 15.408 1.00 71.69 163 PRO A C 1
ATOM 1101 O O . PRO A 1 163 ? -8.468 14.293 15.655 1.00 71.69 163 PRO A O 1
ATOM 1104 N N . CYS A 1 164 ? -7.447 12.682 14.446 1.00 84.38 164 CYS A N 1
ATOM 1105 C CA . CYS A 1 164 ? -6.764 13.637 13.598 1.00 84.38 164 CYS A CA 1
ATOM 1106 C C . CYS A 1 164 ? -7.763 14.585 12.919 1.00 84.38 164 CYS A C 1
ATOM 1108 O O . CYS A 1 164 ? -8.854 14.176 12.517 1.00 84.38 164 CYS A O 1
ATOM 1110 N N . PRO A 1 165 ? -7.438 15.887 12.823 1.00 89.69 165 PRO A N 1
ATOM 1111 C CA . PRO A 1 165 ? -8.401 16.900 12.402 1.00 89.69 165 PRO A CA 1
ATOM 1112 C C . PRO A 1 165 ? -8.850 16.739 10.946 1.00 89.69 165 PRO A C 1
ATOM 1114 O O . PRO A 1 165 ? -9.881 17.303 10.574 1.00 89.69 165 PRO A O 1
ATOM 1117 N N . ASN A 1 166 ? -8.081 16.017 10.124 1.00 89.56 166 ASN A N 1
ATOM 1118 C CA . ASN A 1 166 ? -8.371 15.803 8.713 1.00 89.56 166 ASN A CA 1
ATOM 1119 C C . ASN A 1 166 ? -8.743 14.334 8.431 1.00 89.56 166 ASN A C 1
ATOM 1121 O O . ASN A 1 166 ? -8.138 13.431 9.000 1.00 89.56 166 ASN A O 1
ATOM 1125 N N . PRO A 1 167 ? -9.678 14.077 7.498 1.00 86.94 167 PRO A N 1
ATOM 1126 C CA . PRO A 1 167 ? -10.202 12.733 7.218 1.00 86.94 167 PRO A CA 1
ATOM 1127 C C . PRO A 1 167 ? -9.184 11.753 6.612 1.00 86.94 167 PRO A C 1
ATOM 1129 O O . PRO A 1 167 ? -9.424 10.553 6.631 1.00 86.94 167 PRO A O 1
ATOM 1132 N N . ASN A 1 168 ? -8.070 12.253 6.075 1.00 90.44 168 ASN A N 1
ATOM 1133 C CA . ASN A 1 168 ? -7.002 11.438 5.487 1.00 90.44 168 ASN A CA 1
ATOM 1134 C C . ASN A 1 168 ? -5.816 11.246 6.445 1.00 90.44 168 ASN A C 1
ATOM 1136 O O . ASN A 1 168 ? -4.806 10.655 6.069 1.00 90.44 168 ASN A O 1
ATOM 1140 N N . GLU A 1 169 ? -5.900 11.790 7.661 1.00 92.94 169 GLU A N 1
ATOM 1141 C CA . GLU A 1 169 ? -4.826 11.707 8.641 1.00 92.94 169 GLU A CA 1
ATOM 1142 C C . GLU A 1 169 ? -5.043 10.553 9.622 1.00 92.94 169 GLU A C 1
ATOM 1144 O O . GLU A 1 169 ? -6.151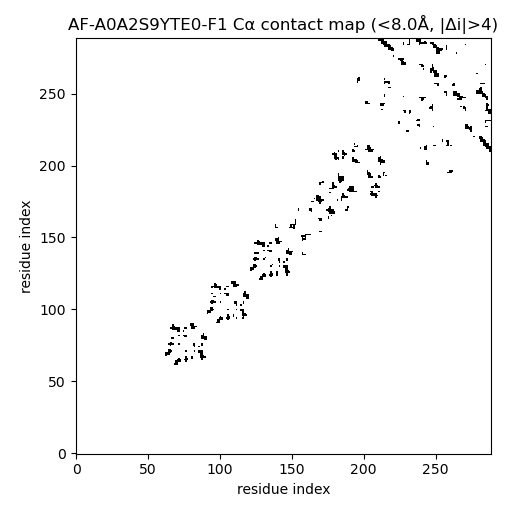 10.327 10.100 1.00 92.94 169 GLU A O 1
ATOM 1149 N N . MET A 1 170 ? -3.953 9.871 9.965 1.00 89.00 170 MET A N 1
ATOM 1150 C CA . MET A 1 170 ? -3.886 8.856 11.015 1.00 89.00 170 MET A CA 1
ATOM 1151 C C . MET A 1 170 ? -2.841 9.271 12.053 1.00 89.00 170 MET A C 1
ATOM 1153 O O . MET A 1 170 ? -1.844 9.918 11.710 1.00 89.00 170 MET A O 1
ATOM 1157 N N . MET A 1 171 ? -3.055 8.912 13.319 1.00 89.06 171 MET A N 1
ATOM 1158 C CA . MET A 1 171 ? -2.083 9.162 14.377 1.00 89.06 171 MET A CA 1
ATOM 1159 C C . MET A 1 171 ? -0.894 8.200 14.229 1.00 89.06 171 MET A C 1
ATOM 1161 O O . MET A 1 171 ? -0.984 7.014 14.519 1.00 89.06 171 MET A O 1
ATOM 1165 N N . CYS A 1 172 ? 0.249 8.715 13.782 1.00 91.38 172 CYS A N 1
ATOM 1166 C CA . CYS A 1 172 ? 1.498 7.968 13.665 1.00 91.38 172 CYS A CA 1
ATOM 1167 C C . CYS A 1 172 ? 2.543 8.568 14.613 1.00 91.38 172 CYS A C 1
ATOM 1169 O O . CYS A 1 172 ? 2.955 9.717 14.448 1.00 91.38 172 CYS A O 1
ATOM 1171 N N . ASP A 1 173 ? 2.974 7.799 15.620 1.00 89.06 173 ASP A N 1
ATOM 1172 C CA . ASP A 1 173 ? 3.948 8.231 16.640 1.00 89.06 173 ASP A CA 1
ATOM 1173 C C . ASP A 1 173 ? 3.571 9.568 17.330 1.00 89.06 173 ASP A C 1
ATOM 1175 O O . ASP A 1 173 ? 4.426 10.417 17.611 1.00 89.06 173 ASP A O 1
ATOM 1179 N N . GLY A 1 174 ? 2.276 9.775 17.600 1.00 88.12 174 GLY A N 1
ATOM 1180 C CA . GLY A 1 174 ? 1.750 10.994 18.229 1.00 88.12 174 GLY A CA 1
ATOM 1181 C C . GLY A 1 174 ? 1.703 12.215 17.302 1.00 88.12 174 GLY A C 1
ATOM 1182 O O . GLY A 1 174 ? 1.630 13.356 17.772 1.00 88.12 174 GLY A O 1
ATOM 1183 N N . GLN A 1 175 ? 1.800 12.006 15.987 1.00 92.00 175 GLN A N 1
ATOM 1184 C CA . GLN A 1 175 ? 1.588 13.034 14.976 1.00 92.00 175 GLN A CA 1
ATOM 1185 C C . GLN A 1 175 ? 0.508 12.592 13.994 1.00 92.00 175 GLN A C 1
ATOM 1187 O O . GLN A 1 175 ? 0.555 11.484 13.476 1.00 92.00 175 GLN A O 1
ATOM 1192 N N . CYS A 1 176 ? -0.410 13.493 13.664 1.00 94.00 176 CYS A N 1
ATOM 1193 C CA . CYS A 1 176 ? -1.336 13.276 12.562 1.00 94.00 176 CYS A CA 1
ATOM 1194 C C . CYS A 1 176 ? -0.596 13.359 11.229 1.00 94.00 176 CYS A C 1
ATOM 1196 O O . CYS A 1 176 ? -0.003 14.393 10.903 1.00 94.00 176 CYS A O 1
ATOM 1198 N N . 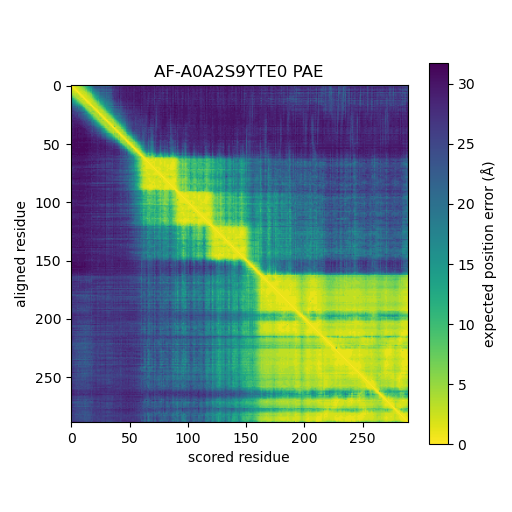ILE A 1 177 ? -0.600 12.253 10.491 1.00 94.56 177 ILE A N 1
ATOM 1199 C CA . ILE A 1 177 ? 0.054 12.118 9.194 1.00 94.56 177 ILE A CA 1
ATOM 1200 C C . ILE A 1 177 ? -0.996 11.778 8.150 1.00 94.56 177 ILE A C 1
ATOM 1202 O O . ILE A 1 177 ? -1.748 10.830 8.338 1.00 94.56 177 ILE A O 1
ATOM 1206 N N . ASP A 1 178 ? -1.011 12.521 7.043 1.00 95.88 178 ASP A N 1
ATOM 1207 C CA . ASP A 1 178 ? -1.847 12.207 5.883 1.00 95.88 178 ASP A CA 1
ATOM 1208 C C . ASP A 1 178 ? -1.350 10.915 5.223 1.00 95.88 178 ASP A C 1
ATOM 1210 O O . ASP A 1 178 ? -0.365 10.924 4.481 1.00 95.88 178 ASP A O 1
ATOM 1214 N N . VAL A 1 179 ? -2.005 9.795 5.521 1.00 95.56 179 VAL A N 1
ATOM 1215 C CA . VAL A 1 179 ? -1.606 8.479 5.007 1.00 95.56 179 VAL A CA 1
ATOM 1216 C C . VAL A 1 179 ? -1.932 8.316 3.523 1.00 95.56 179 VAL A C 1
ATOM 1218 O O . VAL A 1 179 ? -1.484 7.354 2.910 1.00 95.56 179 VAL A O 1
ATOM 1221 N N . MET A 1 180 ? -2.665 9.251 2.914 1.00 95.38 180 MET A N 1
ATOM 1222 C CA . MET A 1 180 ? -3.035 9.177 1.501 1.00 95.38 180 MET A CA 1
ATOM 1223 C C . MET A 1 180 ? -1.957 9.748 0.576 1.00 95.38 180 MET A C 1
ATOM 1225 O O . MET A 1 180 ? -1.910 9.388 -0.599 1.00 95.38 180 MET A O 1
ATOM 1229 N N . GLU A 1 181 ? -1.075 10.603 1.102 1.00 94.56 181 GLU A N 1
ATOM 1230 C CA . GLU A 1 181 ? -0.030 11.285 0.322 1.00 94.56 181 GLU A CA 1
ATOM 1231 C C . GLU A 1 181 ? 1.382 11.152 0.932 1.00 94.56 181 GLU A C 1
ATOM 1233 O O . GLU A 1 181 ? 2.386 11.515 0.305 1.00 94.56 181 GLU A O 1
ATOM 1238 N N . ASN A 1 182 ? 1.512 10.645 2.163 1.00 94.88 182 ASN A N 1
ATOM 1239 C CA . ASN A 1 182 ? 2.804 10.550 2.835 1.00 94.88 182 ASN A CA 1
ATOM 1240 C C . ASN A 1 182 ? 3.583 9.290 2.428 1.00 94.88 182 ASN A C 1
ATOM 1242 O O . ASN A 1 182 ? 3.274 8.179 2.840 1.00 94.88 182 ASN A O 1
ATOM 1246 N N . ASN A 1 183 ? 4.684 9.484 1.699 1.00 94.31 183 ASN A N 1
ATOM 1247 C CA . ASN A 1 183 ? 5.565 8.398 1.244 1.00 94.31 183 ASN A CA 1
ATOM 1248 C C . ASN A 1 183 ? 6.212 7.564 2.360 1.00 94.31 183 ASN A C 1
ATOM 1250 O O . ASN A 1 183 ? 6.707 6.485 2.063 1.00 94.31 183 ASN A O 1
ATOM 1254 N N . ASP A 1 184 ? 6.256 8.051 3.599 1.00 95.56 184 ASP A N 1
ATOM 1255 C CA . ASP A 1 184 ? 6.819 7.322 4.739 1.00 95.56 184 ASP A CA 1
ATOM 1256 C C . ASP A 1 184 ? 5.728 6.608 5.578 1.00 95.56 184 ASP A C 1
ATOM 1258 O O . ASP A 1 184 ? 6.067 5.872 6.505 1.00 95.56 184 ASP A O 1
ATOM 1262 N N . ASN A 1 185 ? 4.437 6.836 5.286 1.00 96.00 185 ASN A N 1
ATOM 1263 C CA . ASN A 1 185 ? 3.281 6.288 6.016 1.00 96.00 185 ASN A CA 1
ATOM 1264 C C . ASN A 1 185 ? 2.080 6.033 5.083 1.00 96.00 185 ASN A C 1
ATOM 1266 O O . ASN A 1 185 ? 0.954 6.409 5.397 1.00 96.00 185 ASN A O 1
ATOM 1270 N N . CYS A 1 186 ? 2.320 5.465 3.904 1.00 96.44 186 CYS A N 1
ATOM 1271 C CA . CYS A 1 186 ? 1.302 5.341 2.868 1.00 96.44 186 CYS A CA 1
ATOM 1272 C C . CYS A 1 186 ? 0.268 4.259 3.199 1.00 96.44 186 CYS A C 1
ATOM 1274 O O . CYS A 1 186 ? 0.630 3.104 3.417 1.00 96.44 186 CYS A O 1
ATOM 1276 N N . GLY A 1 187 ? -1.007 4.630 3.280 1.00 95.12 187 GLY A N 1
ATOM 1277 C CA . GLY A 1 187 ? -2.125 3.763 3.666 1.00 95.12 187 GLY A CA 1
ATOM 1278 C C . GLY A 1 187 ? -2.152 3.398 5.154 1.00 95.12 187 GLY A C 1
ATOM 1279 O O . GLY A 1 187 ? -3.223 3.264 5.741 1.00 95.12 187 GLY A O 1
ATOM 1280 N N . SER A 1 188 ? -0.987 3.281 5.791 1.00 94.25 188 SER A N 1
ATOM 1281 C CA . SER A 1 188 ? -0.837 3.029 7.224 1.00 94.25 188 SER A CA 1
ATOM 1282 C C . SER A 1 188 ? 0.498 3.546 7.761 1.00 94.25 188 SER A C 1
ATOM 1284 O O . SER A 1 188 ? 1.492 3.637 7.034 1.00 94.25 188 SER A O 1
ATOM 1286 N N . CYS A 1 189 ? 0.559 3.805 9.070 1.00 94.12 189 CYS A N 1
ATOM 1287 C CA . CYS A 1 189 ? 1.793 4.216 9.738 1.00 94.12 189 CYS A CA 1
ATOM 1288 C C . CYS A 1 189 ? 2.945 3.224 9.495 1.00 94.12 189 CYS A C 1
ATOM 1290 O O . CYS A 1 189 ? 2.795 2.012 9.657 1.00 94.12 189 CYS A O 1
ATOM 1292 N N . GLY A 1 190 ? 4.115 3.747 9.118 1.00 95.00 190 GLY A N 1
ATOM 1293 C CA . GLY A 1 190 ? 5.328 2.964 8.866 1.00 95.00 190 GLY A CA 1
ATOM 1294 C C . GLY A 1 190 ? 5.411 2.267 7.502 1.00 95.00 190 GLY A C 1
ATOM 1295 O O . GLY A 1 190 ? 6.438 1.644 7.215 1.00 95.00 190 GLY A O 1
ATOM 1296 N N . THR A 1 191 ? 4.388 2.372 6.649 1.00 95.31 191 THR A N 1
ATOM 1297 C CA . THR A 1 191 ? 4.454 1.885 5.264 1.00 95.31 191 THR A CA 1
ATOM 1298 C C . THR A 1 191 ? 5.208 2.888 4.396 1.00 95.31 191 THR A C 1
ATOM 1300 O O . THR A 1 191 ? 4.707 3.964 4.080 1.00 95.31 191 THR A O 1
ATOM 1303 N N . VAL A 1 192 ? 6.432 2.536 4.001 1.00 95.06 192 VAL A N 1
ATOM 1304 C CA . VAL A 1 192 ? 7.319 3.421 3.233 1.00 95.06 192 VAL A CA 1
ATOM 1305 C C . VAL A 1 192 ? 7.308 3.038 1.755 1.00 95.06 192 VAL A C 1
ATOM 1307 O O . VAL A 1 192 ? 7.748 1.945 1.398 1.00 95.06 192 VAL A O 1
ATOM 1310 N N . CYS A 1 193 ? 6.891 3.956 0.885 1.00 94.56 193 CYS A N 1
ATOM 1311 C CA . CYS A 1 193 ? 7.018 3.798 -0.559 1.00 94.56 193 CYS A CA 1
ATOM 1312 C C . CYS A 1 193 ? 8.459 4.075 -1.013 1.00 94.56 193 CYS A C 1
ATOM 1314 O O . CYS A 1 193 ? 9.084 5.066 -0.618 1.00 94.56 193 CYS A O 1
ATOM 1316 N N . ASN A 1 194 ? 8.997 3.243 -1.909 1.00 91.06 194 ASN A N 1
ATOM 1317 C CA . ASN A 1 194 ? 10.305 3.454 -2.535 1.00 91.06 194 ASN A CA 1
ATOM 1318 C C . ASN A 1 194 ? 10.222 4.543 -3.615 1.00 91.06 194 ASN A C 1
ATOM 1320 O O . ASN A 1 194 ? 10.270 4.297 -4.828 1.00 91.06 194 ASN A O 1
ATOM 1324 N N . TRP A 1 195 ? 10.132 5.781 -3.142 1.00 86.94 195 TRP A N 1
ATOM 1325 C CA . TRP A 1 195 ? 10.090 6.979 -3.961 1.00 86.94 195 TRP A CA 1
ATOM 1326 C C . TRP A 1 195 ? 11.495 7.379 -4.421 1.00 86.94 195 TRP A C 1
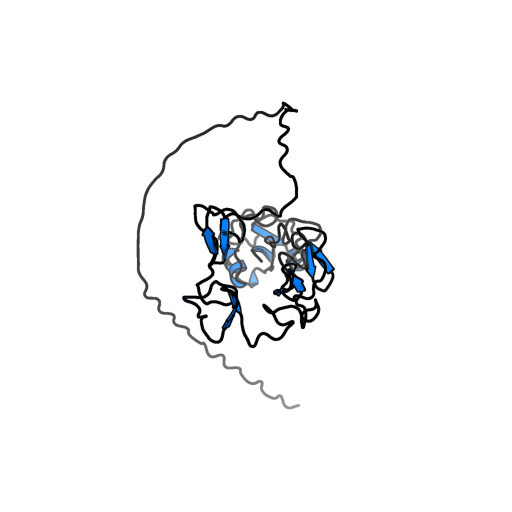ATOM 1328 O O . TRP A 1 195 ? 12.288 7.957 -3.672 1.00 86.94 195 TRP A O 1
ATOM 1338 N N . LEU A 1 196 ? 11.824 7.070 -5.677 1.00 79.81 196 LEU A N 1
ATOM 1339 C CA . LEU A 1 196 ? 13.183 7.250 -6.206 1.00 79.81 196 LEU A CA 1
ATOM 1340 C C . LEU A 1 196 ? 13.535 8.713 -6.490 1.00 79.81 196 LEU A C 1
ATOM 1342 O O . LEU A 1 196 ? 14.703 9.094 -6.408 1.00 79.81 196 LEU A O 1
ATOM 1346 N N . ASN A 1 197 ? 12.549 9.547 -6.831 1.00 72.94 197 ASN A N 1
ATOM 1347 C CA . ASN A 1 197 ? 12.805 10.923 -7.234 1.00 72.94 197 ASN A CA 1
ATOM 1348 C C . ASN A 1 197 ? 11.752 11.890 -6.697 1.00 72.94 197 ASN A C 1
ATOM 1350 O O . ASN A 1 197 ? 10.648 11.976 -7.227 1.00 72.94 197 ASN A O 1
ATOM 1354 N N . LYS A 1 198 ? 12.161 12.734 -5.738 1.00 65.88 198 LYS A N 1
ATOM 1355 C CA . LYS A 1 198 ? 11.282 13.748 -5.140 1.00 65.88 198 LYS A CA 1
ATOM 1356 C C . LYS A 1 198 ? 10.692 14.769 -6.121 1.00 65.88 198 LYS A C 1
ATOM 1358 O O . LYS A 1 198 ? 9.733 15.458 -5.795 1.00 65.88 198 LYS A O 1
ATOM 1363 N N . GLY A 1 199 ? 11.301 14.909 -7.297 1.00 67.25 199 GLY A N 1
ATOM 1364 C CA . GLY A 1 199 ? 10.856 15.812 -8.354 1.00 67.25 199 GLY A CA 1
ATOM 1365 C C . GLY A 1 199 ? 9.850 15.207 -9.333 1.00 67.25 199 GLY A C 1
ATOM 1366 O O . GLY A 1 199 ? 9.322 15.957 -10.149 1.00 67.25 199 GLY A O 1
ATOM 1367 N N . ALA A 1 200 ? 9.599 13.895 -9.275 1.00 71.38 200 ALA A N 1
ATOM 1368 C CA . ALA A 1 200 ? 8.586 13.208 -10.070 1.00 71.38 200 ALA A CA 1
ATOM 1369 C C . ALA A 1 200 ? 7.535 12.629 -9.105 1.00 71.38 200 ALA A C 1
ATOM 1371 O O . ALA A 1 200 ? 7.784 11.586 -8.496 1.00 71.38 200 ALA A O 1
ATOM 1372 N N . PRO A 1 201 ? 6.398 13.317 -8.901 1.00 74.19 201 PRO A N 1
ATOM 1373 C CA . PRO A 1 201 ? 5.390 12.900 -7.930 1.00 74.19 201 PRO A CA 1
ATOM 1374 C C . PRO A 1 201 ? 4.651 11.617 -8.326 1.00 74.19 201 PRO A C 1
ATOM 1376 O O . PRO A 1 201 ? 3.883 11.137 -7.512 1.00 74.19 201 PRO A O 1
ATOM 1379 N N . ASP A 1 202 ? 4.897 11.051 -9.512 1.00 83.12 202 ASP A N 1
ATOM 1380 C CA . ASP A 1 202 ? 4.095 9.955 -10.077 1.00 83.12 202 ASP A CA 1
ATOM 1381 C C . ASP A 1 202 ? 4.830 8.598 -10.136 1.00 83.12 202 ASP A C 1
ATOM 1383 O O . ASP A 1 202 ? 4.311 7.640 -10.704 1.00 83.12 202 ASP A O 1
ATOM 1387 N N . ILE A 1 203 ? 6.064 8.494 -9.619 1.00 89.25 203 ILE A N 1
ATOM 1388 C CA . ILE A 1 203 ? 6.853 7.247 -9.670 1.00 89.25 203 ILE A CA 1
ATOM 1389 C C . ILE A 1 203 ? 7.235 6.826 -8.259 1.00 89.25 203 ILE A C 1
ATOM 1391 O O . ILE A 1 203 ? 8.130 7.420 -7.659 1.00 89.25 203 ILE A O 1
ATOM 1395 N N . GLY A 1 204 ? 6.618 5.762 -7.756 1.00 91.81 204 GLY A N 1
ATOM 1396 C CA . GLY A 1 204 ? 6.930 5.201 -6.447 1.00 91.81 204 GLY A CA 1
ATOM 1397 C C . GLY A 1 204 ? 6.444 6.012 -5.249 1.00 91.81 204 GLY A C 1
ATOM 1398 O O . GLY A 1 204 ? 6.908 5.758 -4.142 1.00 91.81 204 GLY A O 1
ATOM 1399 N N . SER A 1 205 ? 5.591 7.008 -5.474 1.00 93.38 205 SER A N 1
ATOM 1400 C CA . SER A 1 205 ? 4.970 7.844 -4.447 1.00 93.38 205 SER A CA 1
ATOM 1401 C C . SER A 1 205 ? 3.697 7.211 -3.884 1.00 93.38 205 SER A C 1
ATOM 1403 O O . SER A 1 205 ? 3.143 6.286 -4.468 1.00 93.38 205 SER A O 1
ATOM 1405 N N . CYS A 1 206 ? 3.238 7.739 -2.758 1.00 95.56 206 CYS A N 1
ATOM 1406 C CA . CYS A 1 206 ? 1.954 7.457 -2.157 1.00 95.56 206 CYS A CA 1
ATOM 1407 C C . CYS A 1 206 ? 0.871 8.274 -2.853 1.00 95.56 206 CYS A C 1
ATOM 1409 O O . CYS A 1 206 ? 0.966 9.504 -2.904 1.00 95.56 206 CYS A O 1
ATOM 1411 N N . VAL A 1 207 ? -0.133 7.588 -3.390 1.00 93.81 207 VAL A N 1
ATOM 1412 C CA . VAL A 1 207 ? -1.321 8.209 -3.971 1.00 93.81 207 VAL A CA 1
ATOM 1413 C C . VAL A 1 207 ? -2.532 7.411 -3.532 1.00 93.81 207 VAL A C 1
ATOM 1415 O O . VAL A 1 207 ? -2.584 6.200 -3.729 1.00 93.81 207 VAL A O 1
ATOM 1418 N N . ASP A 1 208 ? -3.500 8.104 -2.940 1.00 94.31 208 ASP A N 1
ATOM 1419 C CA . ASP A 1 208 ? -4.739 7.518 -2.434 1.00 94.31 208 ASP A CA 1
ATOM 1420 C C . ASP A 1 208 ? -4.506 6.345 -1.459 1.00 94.31 208 ASP A C 1
ATOM 1422 O O . ASP A 1 208 ? -5.278 5.390 -1.417 1.00 94.31 208 ASP A O 1
ATOM 1426 N N . GLY A 1 209 ? -3.434 6.426 -0.664 1.00 94.94 209 GLY A N 1
ATOM 1427 C CA . GLY A 1 209 ? -3.085 5.414 0.339 1.00 94.94 209 GLY A CA 1
ATOM 1428 C C . GLY A 1 209 ? -2.339 4.197 -0.211 1.00 94.94 209 GLY A C 1
ATOM 1429 O O . GLY A 1 209 ? -1.975 3.320 0.566 1.00 94.94 209 GLY A O 1
ATOM 1430 N N . ASP A 1 210 ? -2.047 4.166 -1.513 1.00 95.56 210 ASP A N 1
ATOM 1431 C CA . ASP A 1 210 ? -1.299 3.089 -2.155 1.00 95.56 210 ASP A CA 1
ATOM 1432 C C . ASP A 1 210 ? 0.046 3.582 -2.709 1.00 95.56 210 ASP A C 1
ATOM 1434 O O . ASP A 1 210 ? 0.166 4.660 -3.302 1.00 95.56 210 ASP A O 1
ATOM 1438 N N . CYS A 1 211 ? 1.089 2.760 -2.560 1.00 96.12 211 CYS A N 1
ATOM 1439 C CA . CYS A 1 211 ? 2.377 3.026 -3.189 1.00 96.12 211 CYS A CA 1
ATOM 1440 C C . CYS A 1 211 ? 2.299 2.745 -4.693 1.00 96.12 211 CYS A C 1
ATOM 1442 O O . CYS A 1 211 ? 2.138 1.603 -5.129 1.00 96.12 211 CYS A O 1
ATOM 1444 N N . LEU A 1 212 ? 2.488 3.781 -5.510 1.00 95.06 212 LEU A N 1
ATOM 1445 C CA . LEU A 1 212 ? 2.574 3.640 -6.956 1.00 95.06 212 LEU A CA 1
ATOM 1446 C C . LEU A 1 212 ? 3.756 2.748 -7.366 1.00 95.06 212 LEU A C 1
ATOM 1448 O O . LEU A 1 212 ? 4.759 2.664 -6.652 1.00 95.06 212 LEU A O 1
ATOM 1452 N N . PRO A 1 213 ? 3.703 2.126 -8.554 1.00 94.94 213 PRO A N 1
ATOM 1453 C CA . PRO A 1 213 ? 4.834 1.389 -9.098 1.00 94.94 213 PRO A CA 1
ATOM 1454 C C . PRO A 1 213 ? 6.108 2.239 -9.195 1.00 94.94 213 PRO A C 1
ATOM 1456 O O . PRO A 1 213 ? 6.060 3.455 -9.404 1.00 94.94 213 PRO A O 1
ATOM 1459 N N . THR A 1 214 ? 7.271 1.598 -9.084 1.00 94.19 214 THR A N 1
ATOM 1460 C CA . THR A 1 214 ? 8.573 2.283 -9.112 1.00 94.19 214 THR A CA 1
ATOM 1461 C C . THR A 1 214 ? 9.603 1.541 -9.963 1.00 94.19 214 THR A C 1
ATOM 1463 O O . THR A 1 214 ? 9.479 0.343 -10.220 1.00 94.19 214 THR A O 1
ATOM 1466 N N . PHE A 1 215 ? 10.648 2.250 -10.402 1.00 91.50 215 PHE A N 1
ATOM 1467 C CA . PHE A 1 215 ? 11.779 1.667 -11.134 1.00 91.50 215 PHE A CA 1
ATOM 1468 C C . PHE A 1 215 ? 12.807 1.065 -10.184 1.00 91.50 215 PHE A C 1
ATOM 1470 O O . PHE A 1 215 ? 13.914 1.588 -10.039 1.00 91.50 215 PHE A O 1
ATOM 1477 N N . TYR A 1 216 ? 12.456 -0.023 -9.510 1.00 82.62 216 TYR A N 1
ATOM 1478 C CA . TYR A 1 216 ? 13.355 -0.623 -8.538 1.00 82.62 216 TYR A CA 1
ATOM 1479 C C . TYR A 1 216 ? 13.196 -2.144 -8.452 1.00 82.62 216 TYR A C 1
ATOM 1481 O O . TYR A 1 216 ? 12.075 -2.640 -8.535 1.00 82.62 216 TYR A O 1
ATOM 1489 N N . PRO A 1 217 ? 14.299 -2.883 -8.228 1.00 86.12 217 PRO A N 1
ATOM 1490 C CA . PRO A 1 217 ? 15.698 -2.441 -8.263 1.00 86.12 217 PRO A CA 1
ATOM 1491 C C . PRO A 1 217 ? 16.302 -2.460 -9.670 1.00 86.12 217 PRO A C 1
ATOM 1493 O O . PRO A 1 217 ? 15.776 -3.069 -10.600 1.00 86.12 217 PRO A O 1
ATOM 1496 N N . CYS A 1 218 ? 17.442 -1.785 -9.820 1.00 90.94 218 CYS A N 1
ATOM 1497 C CA . CYS A 1 218 ? 18.192 -1.766 -11.068 1.00 90.94 218 CYS A CA 1
ATOM 1498 C C . CYS A 1 218 ? 19.190 -2.918 -11.183 1.00 90.94 218 CYS A C 1
ATOM 1500 O O . CYS A 1 218 ? 19.908 -3.235 -10.235 1.00 90.94 218 CYS A O 1
ATOM 1502 N N . TYR A 1 219 ? 19.286 -3.481 -12.384 1.00 93.31 219 TYR A N 1
ATOM 1503 C CA . TYR A 1 219 ? 20.093 -4.658 -12.687 1.00 93.31 219 TYR A CA 1
ATOM 1504 C C . TYR A 1 219 ? 21.009 -4.461 -13.870 1.00 93.31 219 TYR A C 1
ATOM 1506 O O . TYR A 1 219 ? 20.700 -3.718 -14.797 1.00 93.31 219 TYR A O 1
ATOM 1514 N N . SER A 1 220 ? 22.133 -5.165 -13.844 1.00 94.19 220 SER A N 1
ATOM 1515 C CA . SER A 1 220 ? 23.079 -5.195 -14.944 1.00 94.19 220 SER A CA 1
ATOM 1516 C C . SER A 1 220 ? 22.796 -6.339 -15.906 1.00 94.19 220 SER A C 1
ATOM 1518 O O . SER A 1 220 ? 22.188 -7.351 -15.554 1.00 94.19 220 SER A O 1
ATOM 1520 N N . GLN A 1 221 ? 23.363 -6.243 -17.108 1.00 91.31 221 GLN A N 1
ATOM 1521 C CA . GLN A 1 221 ? 23.341 -7.350 -18.067 1.00 91.31 221 GLN A CA 1
ATOM 1522 C C . GLN A 1 221 ? 23.925 -8.650 -17.487 1.00 91.31 221 GLN A C 1
ATOM 1524 O O . GLN A 1 221 ? 23.545 -9.747 -17.900 1.00 91.31 221 GLN A O 1
ATOM 1529 N N . ALA A 1 222 ? 24.851 -8.541 -16.532 1.00 92.12 222 ALA A N 1
ATOM 1530 C CA . ALA A 1 222 ? 25.501 -9.690 -15.917 1.00 92.12 222 ALA A CA 1
ATOM 1531 C C . ALA A 1 222 ? 24.569 -10.497 -14.996 1.00 92.12 222 ALA A C 1
ATOM 1533 O O . ALA A 1 222 ? 24.865 -11.663 -14.736 1.00 92.12 222 ALA A O 1
ATOM 1534 N N . ASP A 1 223 ? 23.456 -9.911 -14.543 1.00 92.69 223 ASP A N 1
ATOM 1535 C CA . ASP A 1 223 ? 22.498 -10.568 -13.646 1.00 92.69 223 ASP A CA 1
ATOM 1536 C C . ASP A 1 223 ? 21.588 -11.564 -14.388 1.00 92.69 223 ASP A C 1
ATOM 1538 O O . ASP A 1 223 ? 21.026 -12.472 -13.780 1.00 92.69 223 ASP A O 1
ATOM 1542 N N . GLY A 1 224 ? 21.521 -11.470 -15.721 1.00 90.94 224 GLY A N 1
ATOM 1543 C CA . GLY A 1 224 ? 20.970 -12.522 -16.580 1.00 90.94 224 GLY A CA 1
ATOM 1544 C C . GLY A 1 224 ? 19.446 -12.552 -16.723 1.00 90.94 224 GLY A C 1
ATOM 1545 O O . GLY A 1 224 ? 18.933 -13.510 -17.299 1.00 90.94 224 GLY A O 1
ATOM 1546 N N . PHE A 1 225 ? 18.728 -11.529 -16.253 1.00 91.50 225 PHE A N 1
ATOM 1547 C CA . PHE A 1 225 ? 17.282 -11.400 -16.465 1.00 91.50 225 PHE A CA 1
ATOM 1548 C C . PHE A 1 225 ? 16.942 -11.197 -17.944 1.00 91.50 225 PHE A C 1
ATOM 1550 O O . PHE A 1 225 ? 17.600 -10.422 -18.649 1.00 91.50 225 PHE A O 1
ATOM 1557 N N . ILE A 1 226 ? 15.909 -11.899 -18.421 1.00 92.19 226 ILE A N 1
ATOM 1558 C CA . ILE A 1 226 ? 15.506 -11.848 -19.829 1.00 92.19 226 ILE A CA 1
ATOM 1559 C C . ILE A 1 226 ? 14.456 -10.760 -20.046 1.00 92.19 226 ILE A C 1
ATOM 1561 O O . ILE A 1 226 ? 14.484 -10.108 -21.086 1.00 92.19 226 ILE A O 1
ATOM 1565 N N . ASN A 1 227 ? 13.543 -10.555 -19.097 1.00 94.94 227 ASN A N 1
ATOM 1566 C CA . ASN A 1 227 ? 12.419 -9.619 -19.190 1.00 94.94 227 ASN A CA 1
ATOM 1567 C C . ASN A 1 227 ? 12.067 -9.023 -17.810 1.00 94.94 227 ASN A C 1
ATOM 1569 O O . ASN A 1 227 ? 12.623 -9.431 -16.790 1.00 94.94 227 ASN A O 1
ATOM 1573 N N . CYS A 1 228 ? 11.166 -8.040 -17.783 1.00 95.62 228 CYS A N 1
ATOM 1574 C CA . CYS A 1 228 ? 10.779 -7.364 -16.547 1.00 95.62 228 CYS A CA 1
ATOM 1575 C C . CYS A 1 228 ? 9.854 -8.198 -15.654 1.00 95.62 228 CYS A C 1
ATOM 1577 O O . CYS A 1 228 ? 9.902 -8.023 -14.440 1.00 95.62 228 CYS A O 1
ATOM 1579 N N . ASP A 1 229 ? 9.061 -9.119 -16.216 1.00 96.56 229 ASP A N 1
ATOM 1580 C CA . ASP A 1 229 ? 8.240 -10.041 -15.415 1.00 96.56 229 ASP A CA 1
ATOM 1581 C C . ASP A 1 229 ? 9.123 -10.905 -14.504 1.00 96.56 229 ASP A C 1
ATOM 1583 O O . ASP A 1 229 ? 8.898 -10.974 -13.300 1.00 96.56 229 ASP A O 1
ATOM 1587 N N . GLU A 1 230 ? 10.175 -11.514 -15.062 1.00 95.88 230 GLU A N 1
ATOM 1588 C CA . GLU A 1 230 ? 11.150 -12.312 -14.304 1.00 95.88 230 GLU A CA 1
ATOM 1589 C C . GLU A 1 230 ? 11.869 -11.478 -13.240 1.00 95.88 230 GLU A C 1
ATOM 1591 O O . GLU A 1 230 ? 12.167 -11.969 -12.149 1.00 95.88 230 GLU A O 1
ATOM 1596 N N . MET A 1 231 ? 12.152 -10.218 -13.564 1.00 94.25 231 MET A N 1
ATOM 1597 C CA . MET A 1 231 ? 12.881 -9.319 -12.687 1.00 94.25 231 MET A CA 1
ATOM 1598 C C . MET A 1 231 ? 12.037 -8.886 -11.482 1.00 94.25 231 MET A C 1
ATOM 1600 O O . MET A 1 231 ? 12.483 -9.069 -10.351 1.00 94.25 231 MET A O 1
ATOM 1604 N N . CYS A 1 232 ? 10.812 -8.392 -11.696 1.00 95.69 232 CYS A N 1
ATOM 1605 C CA . CYS A 1 232 ? 9.905 -8.013 -10.606 1.00 95.69 232 CYS A CA 1
ATOM 1606 C C . CYS A 1 232 ? 9.524 -9.233 -9.751 1.00 95.69 232 CYS A C 1
ATOM 1608 O O . CYS A 1 232 ? 9.598 -9.178 -8.522 1.00 95.69 232 CYS A O 1
ATOM 1610 N N . ALA A 1 233 ? 9.251 -10.381 -10.385 1.00 95.81 233 ALA A N 1
ATOM 1611 C CA . ALA A 1 233 ? 8.893 -11.606 -9.673 1.00 95.81 233 ALA A CA 1
ATOM 1612 C C . ALA A 1 233 ? 10.000 -12.094 -8.724 1.00 95.81 233 ALA A C 1
ATOM 1614 O O . ALA A 1 233 ? 9.710 -12.769 -7.736 1.00 95.81 233 ALA A O 1
ATOM 1615 N N . SER A 1 234 ? 11.267 -11.739 -8.976 1.00 94.75 234 SER A N 1
ATOM 1616 C CA . SER A 1 234 ? 12.376 -12.093 -8.082 1.00 94.75 234 SER A CA 1
ATOM 1617 C C . SER A 1 234 ? 12.294 -11.442 -6.690 1.00 94.75 234 SER A C 1
ATOM 1619 O O . SER A 1 234 ? 12.931 -11.941 -5.760 1.00 94.75 234 SER A O 1
ATOM 1621 N N . PHE A 1 235 ? 11.459 -10.408 -6.526 1.00 92.88 235 PHE A N 1
ATOM 1622 C CA . PHE A 1 235 ? 11.156 -9.748 -5.248 1.00 92.88 235 PHE A CA 1
ATOM 1623 C C . PHE A 1 235 ? 9.756 -10.040 -4.712 1.00 92.88 235 PHE A C 1
ATOM 1625 O O . PHE A 1 235 ? 9.412 -9.554 -3.643 1.00 92.88 235 PHE A O 1
ATOM 1632 N N . GLY A 1 236 ? 8.972 -10.859 -5.415 1.00 95.12 236 GLY A N 1
ATOM 1633 C CA . GLY A 1 236 ? 7.549 -11.033 -5.121 1.00 95.12 236 GLY A CA 1
ATOM 1634 C C . GLY A 1 236 ? 6.655 -9.962 -5.746 1.00 95.12 236 GLY A C 1
ATOM 1635 O O . GLY A 1 236 ? 5.458 -9.971 -5.485 1.00 95.12 236 GLY A O 1
ATOM 1636 N N . GLU A 1 237 ? 7.208 -9.107 -6.611 1.00 96.06 237 GLU A N 1
ATOM 1637 C CA . GLU A 1 237 ? 6.482 -8.012 -7.249 1.00 96.06 237 GLU A CA 1
ATOM 1638 C C . GLU A 1 237 ? 5.981 -8.365 -8.650 1.00 96.06 237 GLU A C 1
ATOM 1640 O O . GLU A 1 237 ? 6.471 -9.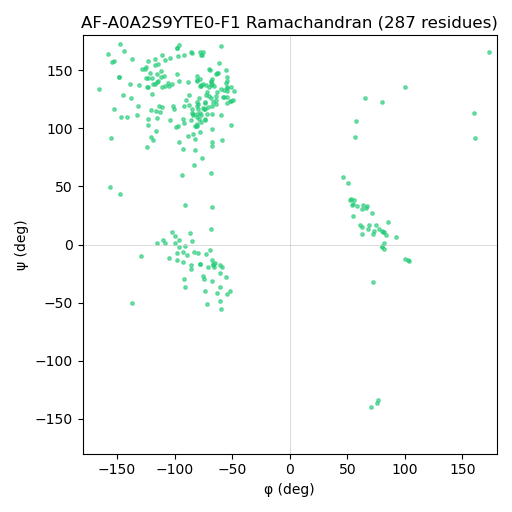281 -9.318 1.00 96.06 237 GLU A O 1
ATOM 1645 N N . THR A 1 238 ? 5.016 -7.587 -9.134 1.00 96.62 238 THR A N 1
ATOM 1646 C CA . THR A 1 238 ? 4.457 -7.704 -10.481 1.00 96.62 238 THR A CA 1
ATOM 1647 C C . THR A 1 238 ? 4.916 -6.540 -11.349 1.00 96.62 238 THR A C 1
ATOM 1649 O O . THR A 1 238 ? 4.902 -5.388 -10.926 1.00 96.62 238 THR A O 1
ATOM 1652 N N . CYS A 1 239 ? 5.313 -6.821 -12.591 1.00 96.06 239 CYS A N 1
ATOM 1653 C CA . CYS A 1 239 ? 5.647 -5.761 -13.535 1.00 96.06 239 CYS A CA 1
ATOM 1654 C C . CYS A 1 239 ? 4.388 -5.028 -14.023 1.00 96.06 239 CYS A C 1
ATOM 1656 O O . CYS A 1 239 ? 3.386 -5.653 -14.381 1.00 96.06 239 CYS A O 1
ATOM 1658 N N . VAL A 1 240 ? 4.461 -3.699 -14.106 1.00 95.56 240 VAL A N 1
ATOM 1659 C CA . VAL A 1 240 ? 3.362 -2.841 -14.561 1.00 95.56 240 VAL A CA 1
ATOM 1660 C C . VAL A 1 240 ? 3.727 -2.181 -15.889 1.00 95.56 240 VAL A C 1
ATOM 1662 O O . VAL A 1 240 ? 4.628 -1.345 -15.980 1.00 95.56 240 VAL A O 1
ATOM 1665 N N . ASN A 1 241 ? 3.000 -2.539 -16.951 1.00 95.12 241 ASN A N 1
ATOM 1666 C CA . ASN A 1 241 ? 3.198 -1.930 -18.266 1.00 95.12 241 ASN A CA 1
ATOM 1667 C C . ASN A 1 241 ? 2.851 -0.441 -18.211 1.00 95.12 241 ASN A C 1
ATOM 1669 O O . ASN A 1 241 ? 1.719 -0.090 -17.885 1.00 95.12 241 ASN A O 1
ATOM 1673 N N . ASN A 1 242 ? 3.798 0.416 -18.597 1.00 92.31 242 ASN A N 1
ATOM 1674 C CA . ASN A 1 242 ? 3.640 1.872 -18.586 1.00 92.31 242 ASN A CA 1
ATOM 1675 C C . ASN A 1 242 ? 3.220 2.446 -17.213 1.00 92.31 242 ASN A C 1
ATOM 1677 O O . ASN A 1 242 ? 2.619 3.517 -17.171 1.00 92.31 242 ASN A O 1
ATOM 1681 N N . GLY A 1 243 ? 3.511 1.742 -16.111 1.00 91.50 243 GLY A N 1
ATOM 1682 C CA . GLY A 1 243 ? 3.069 2.130 -14.766 1.00 91.50 243 GLY A CA 1
ATOM 1683 C C . GLY A 1 243 ? 3.886 3.250 -14.124 1.00 91.50 243 GLY A C 1
ATOM 1684 O O . GLY A 1 243 ? 3.427 3.858 -13.169 1.00 91.50 243 GLY A O 1
ATOM 1685 N N . CYS A 1 244 ? 5.077 3.534 -14.650 1.00 91.25 244 CYS A N 1
ATOM 1686 C CA . CYS A 1 244 ? 6.019 4.475 -14.058 1.00 91.25 244 CYS A CA 1
ATOM 1687 C C . CYS A 1 244 ? 6.267 5.607 -15.056 1.00 91.25 244 CYS A C 1
ATOM 1689 O O . CYS A 1 244 ? 7.128 5.485 -15.929 1.00 91.25 244 CYS A O 1
ATOM 1691 N N . ASP A 1 245 ? 5.464 6.674 -14.982 1.00 88.38 245 ASP A N 1
ATOM 1692 C CA . ASP A 1 245 ? 5.472 7.789 -15.947 1.00 88.38 245 ASP A CA 1
ATOM 1693 C C . ASP A 1 245 ? 5.384 7.300 -17.407 1.00 88.38 245 ASP A C 1
ATOM 1695 O O . ASP A 1 245 ? 6.240 7.577 -18.245 1.00 88.38 245 ASP A O 1
ATOM 1699 N N . PHE A 1 246 ? 4.377 6.471 -17.706 1.00 88.75 246 PHE A N 1
ATOM 1700 C CA . PHE A 1 246 ? 4.144 5.863 -19.026 1.00 88.75 246 PHE A CA 1
ATOM 1701 C C . PHE A 1 246 ? 5.250 4.928 -19.535 1.00 88.75 246 PHE A C 1
ATOM 1703 O O . PHE A 1 246 ? 5.265 4.577 -20.716 1.00 88.75 246 PHE A O 1
ATOM 1710 N N . ASN A 1 247 ? 6.161 4.492 -18.665 1.00 90.12 247 ASN A N 1
ATOM 1711 C CA . ASN A 1 247 ? 7.262 3.606 -19.022 1.00 90.12 247 ASN A CA 1
ATOM 1712 C C . ASN A 1 247 ? 7.201 2.293 -18.240 1.00 90.12 247 ASN A C 1
ATOM 1714 O O . ASN A 1 247 ? 6.852 2.256 -17.063 1.00 90.12 247 ASN A O 1
ATOM 1718 N N . THR A 1 248 ? 7.565 1.202 -18.912 1.00 92.69 248 THR A N 1
ATOM 1719 C CA . THR A 1 248 ? 7.686 -0.127 -18.289 1.00 92.69 248 THR A CA 1
ATOM 1720 C C . THR A 1 248 ? 9.102 -0.385 -17.792 1.00 92.69 248 THR A C 1
ATOM 1722 O O . THR A 1 248 ? 9.307 -1.138 -16.849 1.00 92.69 248 THR A O 1
ATOM 1725 N N . HIS A 1 249 ? 10.105 0.207 -18.438 1.00 90.81 249 HIS A N 1
ATOM 1726 C CA . HIS A 1 249 ? 11.501 0.047 -18.055 1.00 90.81 249 HIS A CA 1
ATOM 1727 C C . HIS A 1 249 ? 12.348 1.203 -18.566 1.00 90.81 249 HIS A C 1
ATOM 1729 O O . HIS A 1 249 ? 11.955 1.959 -19.461 1.00 90.81 249 HIS A O 1
ATOM 1735 N N . VAL A 1 250 ? 13.536 1.305 -17.992 1.00 90.31 250 VAL A N 1
ATOM 1736 C CA . VAL A 1 250 ? 14.454 2.421 -18.168 1.00 90.31 250 VAL A CA 1
ATOM 1737 C C . VAL A 1 250 ? 15.875 1.897 -18.298 1.00 90.31 250 VAL A C 1
ATOM 1739 O O . VAL A 1 250 ? 16.263 0.989 -17.567 1.00 90.31 250 VAL A O 1
ATOM 1742 N N . TYR A 1 251 ? 16.652 2.459 -19.226 1.00 90.00 251 TYR A N 1
ATOM 1743 C CA . TYR A 1 251 ? 18.063 2.105 -19.418 1.00 90.00 251 TYR A CA 1
ATOM 1744 C C . TYR A 1 251 ? 18.984 3.226 -18.956 1.00 90.00 251 TYR A C 1
ATOM 1746 O O . TYR A 1 251 ? 18.709 4.411 -19.162 1.00 90.00 251 TYR A O 1
ATOM 1754 N N . THR A 1 252 ? 20.130 2.847 -18.398 1.00 89.44 252 THR A N 1
ATOM 1755 C CA . THR A 1 252 ? 21.217 3.780 -18.101 1.00 89.44 252 THR A CA 1
ATOM 1756 C C . THR A 1 252 ? 22.573 3.077 -18.115 1.00 89.44 252 THR A C 1
ATOM 1758 O O . THR A 1 252 ? 22.693 1.864 -17.970 1.00 89.44 252 THR A O 1
ATOM 1761 N N . ASP A 1 253 ? 23.624 3.856 -18.321 1.00 90.31 253 ASP A N 1
ATOM 1762 C CA . ASP A 1 253 ? 25.023 3.459 -18.193 1.00 90.31 253 ASP A CA 1
ATOM 1763 C C . ASP A 1 253 ? 25.532 3.531 -16.739 1.00 90.31 253 ASP A C 1
ATOM 1765 O O . ASP A 1 253 ? 26.643 3.093 -16.444 1.00 90.31 253 ASP A O 1
ATOM 1769 N N . SER A 1 254 ? 24.724 4.048 -15.806 1.00 89.94 254 SER A N 1
ATOM 1770 C CA . SER A 1 254 ? 25.116 4.269 -14.416 1.00 89.94 254 SER A CA 1
ATOM 1771 C C . SER A 1 254 ? 24.088 3.728 -13.431 1.00 89.94 254 SER A C 1
ATOM 1773 O O . SER A 1 254 ? 22.969 4.229 -13.329 1.00 89.94 254 SER A O 1
ATOM 1775 N N . MET A 1 255 ? 24.520 2.782 -12.596 1.00 88.81 255 MET A N 1
ATOM 1776 C CA . MET A 1 255 ? 23.723 2.252 -11.486 1.00 88.81 255 MET A CA 1
ATOM 1777 C C . MET A 1 255 ? 23.158 3.354 -10.578 1.00 88.81 255 MET A C 1
ATOM 1779 O O . MET A 1 255 ? 22.005 3.303 -10.164 1.00 88.81 255 MET A O 1
ATOM 1783 N N . ASN A 1 256 ? 23.957 4.388 -10.296 1.00 88.50 256 ASN A N 1
ATOM 1784 C CA . ASN A 1 256 ? 23.533 5.491 -9.431 1.00 88.50 256 ASN A CA 1
ATOM 1785 C C . ASN A 1 256 ? 22.423 6.336 -10.068 1.00 88.50 256 ASN A C 1
ATOM 1787 O O . ASN A 1 256 ? 21.594 6.885 -9.354 1.00 88.50 256 ASN A O 1
ATOM 1791 N N . ILE A 1 257 ? 22.418 6.457 -11.398 1.00 86.88 257 ILE A N 1
ATOM 1792 C CA . ILE A 1 257 ? 21.361 7.164 -12.129 1.00 86.88 257 ILE A CA 1
ATOM 1793 C C . ILE A 1 257 ? 20.087 6.318 -12.137 1.00 86.88 257 ILE A C 1
ATOM 1795 O O . ILE A 1 257 ? 19.003 6.856 -11.926 1.00 86.88 257 ILE A O 1
ATOM 1799 N N . CYS A 1 258 ? 20.239 5.003 -12.310 1.00 87.25 258 CYS A N 1
ATOM 1800 C CA . CYS A 1 258 ? 19.135 4.053 -12.301 1.00 87.25 258 CYS A CA 1
ATOM 1801 C C . CYS A 1 258 ? 18.388 4.090 -10.963 1.00 87.25 258 CYS A C 1
ATOM 1803 O O . CYS A 1 258 ? 17.207 4.419 -10.914 1.00 87.25 258 CYS A O 1
ATOM 1805 N N . ASN A 1 259 ? 19.125 3.896 -9.865 1.00 84.81 259 ASN A N 1
ATOM 1806 C CA . ASN A 1 259 ? 18.584 3.954 -8.507 1.00 84.81 259 ASN A CA 1
ATOM 1807 C C . ASN A 1 259 ? 18.134 5.364 -8.090 1.00 84.81 259 ASN A C 1
ATOM 1809 O O . ASN A 1 259 ? 17.487 5.518 -7.064 1.00 84.81 259 ASN A O 1
ATOM 1813 N N . GLY A 1 260 ? 18.509 6.402 -8.840 1.00 80.56 260 GLY A N 1
ATOM 1814 C CA . GLY A 1 260 ? 18.051 7.771 -8.607 1.00 80.56 260 GLY A CA 1
ATOM 1815 C C . GLY A 1 260 ? 16.785 8.139 -9.383 1.00 80.56 260 GLY A C 1
ATOM 1816 O O . GLY A 1 260 ? 16.363 9.290 -9.311 1.00 80.56 260 GLY A O 1
ATOM 1817 N N . GLY A 1 261 ? 16.228 7.229 -10.194 1.00 72.81 261 GLY A N 1
ATOM 1818 C CA . GLY A 1 261 ? 15.064 7.512 -11.041 1.00 72.81 261 GLY A CA 1
ATOM 1819 C C . GLY A 1 261 ? 15.297 8.622 -12.079 1.00 72.81 261 GLY A C 1
ATOM 1820 O O . GLY A 1 261 ? 14.345 9.189 -12.608 1.00 72.81 261 GLY A O 1
ATOM 1821 N N . LEU A 1 262 ? 16.556 8.979 -12.371 1.00 72.44 262 LEU A N 1
ATOM 1822 C CA . LEU A 1 262 ? 16.931 10.061 -13.294 1.00 72.44 262 LEU A CA 1
ATOM 1823 C C . LEU A 1 262 ? 17.169 9.511 -14.701 1.00 72.44 262 LEU A C 1
ATOM 1825 O O . LEU A 1 262 ? 18.265 9.577 -15.255 1.00 72.44 262 LEU A O 1
ATOM 1829 N N . VAL A 1 263 ? 16.144 8.906 -15.273 1.00 68.94 263 VAL A N 1
ATOM 1830 C CA . VAL A 1 263 ? 16.289 8.045 -16.446 1.00 68.94 263 VAL A CA 1
ATOM 1831 C C . VAL A 1 263 ? 15.914 8.763 -17.740 1.00 68.94 263 VAL A C 1
ATOM 1833 O O . VAL A 1 263 ? 14.789 9.204 -17.935 1.00 68.94 263 VAL A O 1
ATOM 1836 N N . GLY A 1 264 ? 16.901 8.912 -18.630 1.00 61.50 264 GLY A N 1
ATOM 1837 C CA . GLY A 1 264 ? 16.772 9.647 -19.896 1.00 61.50 264 GLY A CA 1
ATOM 1838 C C . GLY A 1 264 ? 16.374 8.797 -21.110 1.00 61.50 264 GLY A C 1
ATOM 1839 O O . GLY A 1 264 ? 16.163 9.353 -22.186 1.00 61.50 264 GLY A O 1
ATOM 1840 N N . GLY A 1 265 ? 16.300 7.468 -20.967 1.00 65.44 265 GLY A N 1
ATOM 1841 C CA . GLY A 1 265 ? 15.954 6.531 -22.040 1.00 65.44 265 GLY A CA 1
ATOM 1842 C C . GLY A 1 265 ? 14.643 5.803 -21.756 1.00 65.44 265 GLY A C 1
ATOM 1843 O O . GLY A 1 265 ? 14.597 4.950 -20.874 1.00 65.44 265 GLY A O 1
ATOM 1844 N N . GLN A 1 266 ? 13.597 6.141 -22.510 1.00 68.56 266 GLN A N 1
ATOM 1845 C CA . GLN A 1 266 ? 12.246 5.604 -22.343 1.00 68.56 266 GLN A CA 1
ATOM 1846 C C . GLN A 1 266 ? 12.009 4.355 -23.208 1.00 68.56 266 GLN A C 1
ATOM 1848 O O . GLN A 1 266 ? 12.165 4.366 -24.435 1.00 68.56 266 GLN A O 1
ATOM 1853 N N . SER A 1 267 ? 11.712 3.251 -22.521 1.00 74.50 267 SER A N 1
ATOM 1854 C CA . SER A 1 267 ? 11.289 1.922 -22.975 1.00 74.50 267 SER A CA 1
ATOM 1855 C C . SER A 1 267 ? 9.787 1.715 -23.230 1.00 74.50 267 SER A C 1
ATOM 1857 O O . SER A 1 267 ? 9.086 1.524 -22.245 1.00 74.50 267 SER A O 1
ATOM 1859 N N . SER A 1 268 ? 9.270 1.608 -24.466 1.00 74.62 268 SER A N 1
ATOM 1860 C CA . SER A 1 268 ? 7.872 1.157 -24.698 1.00 74.62 268 SER A CA 1
ATOM 1861 C C . SER A 1 268 ? 7.702 -0.370 -24.783 1.00 74.62 268 SER A C 1
ATOM 1863 O O . SER A 1 268 ? 6.644 -0.865 -25.178 1.00 74.62 268 SER A O 1
ATOM 1865 N N . LEU A 1 269 ? 8.740 -1.148 -24.444 1.00 86.88 269 LEU A N 1
ATOM 1866 C CA . LEU A 1 269 ? 8.617 -2.610 -24.373 1.00 86.88 269 LEU A CA 1
ATOM 1867 C C . LEU A 1 269 ? 7.702 -2.990 -23.206 1.00 86.88 269 LEU A C 1
ATOM 1869 O O . LEU A 1 269 ? 7.804 -2.417 -22.123 1.00 86.88 269 LEU A O 1
ATOM 1873 N N . GLY A 1 270 ? 6.833 -3.972 -23.432 1.00 94.44 270 GLY A N 1
ATOM 1874 C CA . GLY A 1 270 ? 6.007 -4.539 -22.370 1.00 94.44 270 GLY A CA 1
ATOM 1875 C C . GLY A 1 270 ? 6.794 -5.471 -21.446 1.00 94.44 270 GLY A C 1
ATOM 1876 O O . GLY A 1 270 ? 7.880 -5.928 -21.799 1.00 94.44 270 GLY A O 1
ATOM 1877 N N . CYS A 1 271 ? 6.217 -5.792 -20.292 1.00 96.06 271 CYS A N 1
ATOM 1878 C CA . CYS A 1 271 ? 6.878 -6.523 -19.211 1.00 96.06 271 CYS A CA 1
ATOM 1879 C C . CYS A 1 271 ? 7.493 -7.869 -19.624 1.00 96.06 271 CYS A C 1
ATOM 1881 O O . CYS A 1 271 ? 8.635 -8.155 -19.272 1.00 96.06 271 CYS A O 1
ATOM 1883 N N . GLY A 1 272 ? 6.782 -8.653 -20.441 1.00 96.19 272 GLY A N 1
ATOM 1884 C CA . GLY A 1 272 ? 7.249 -9.958 -20.924 1.00 96.19 272 GLY A CA 1
ATOM 1885 C C . GLY A 1 272 ? 8.141 -9.903 -22.167 1.00 96.19 272 GLY A C 1
ATOM 1886 O O . GLY A 1 272 ? 8.490 -10.944 -22.727 1.00 96.19 272 GLY A O 1
ATOM 1887 N N . GLN A 1 273 ? 8.475 -8.709 -22.668 1.00 95.62 273 GLN A N 1
ATOM 1888 C CA . GLN A 1 273 ? 9.362 -8.578 -23.821 1.00 95.62 273 GLN A CA 1
ATOM 1889 C C . GLN A 1 273 ? 10.833 -8.703 -23.401 1.00 95.62 273 GLN A C 1
ATOM 1891 O O . GLN A 1 273 ? 11.206 -8.227 -22.329 1.00 95.62 273 GLN A O 1
ATOM 1896 N N . PRO A 1 274 ? 11.692 -9.298 -24.250 1.00 94.44 274 PRO A N 1
ATOM 1897 C CA . PRO A 1 274 ? 13.114 -9.389 -23.956 1.00 94.44 274 PRO A CA 1
ATOM 1898 C C . PRO A 1 274 ? 13.764 -8.010 -23.786 1.00 94.44 274 PRO A C 1
ATOM 1900 O O . PRO A 1 274 ? 13.586 -7.128 -24.631 1.00 94.44 274 PRO A O 1
ATOM 1903 N N . ILE A 1 275 ? 14.573 -7.852 -22.739 1.00 92.00 275 ILE A N 1
ATOM 1904 C CA . ILE A 1 275 ? 15.355 -6.644 -22.470 1.00 92.00 275 ILE A CA 1
ATOM 1905 C C . ILE A 1 275 ? 16.438 -6.509 -23.542 1.00 92.00 275 ILE A C 1
ATOM 1907 O O . ILE A 1 275 ? 17.308 -7.367 -23.723 1.00 92.00 275 ILE A O 1
ATOM 1911 N N . GLY A 1 276 ? 16.380 -5.403 -24.279 1.00 89.06 276 GLY A N 1
ATOM 1912 C CA . GLY A 1 276 ? 17.354 -5.062 -25.303 1.00 89.06 276 GLY A CA 1
ATOM 1913 C C . GLY A 1 276 ? 18.516 -4.282 -24.702 1.00 89.06 276 GLY A C 1
ATOM 1914 O O . GLY A 1 276 ? 18.468 -3.057 -24.665 1.00 89.06 276 GLY A O 1
ATOM 1915 N N . TRP A 1 277 ? 19.593 -4.970 -24.319 1.00 86.88 277 TRP A N 1
ATOM 1916 C CA . TRP A 1 277 ? 20.829 -4.403 -23.740 1.00 86.88 277 TRP A CA 1
ATOM 1917 C C . TRP A 1 277 ? 21.670 -3.529 -24.699 1.00 86.88 277 TRP A C 1
ATOM 1919 O O . TRP A 1 277 ? 22.896 -3.532 -24.665 1.00 86.88 277 TRP A O 1
ATOM 1929 N N . LEU A 1 278 ? 21.030 -2.816 -25.625 1.00 79.44 278 LEU A N 1
ATOM 1930 C CA . LEU A 1 278 ? 21.694 -1.988 -26.632 1.00 79.44 278 LEU A CA 1
ATOM 1931 C C . LEU A 1 278 ? 21.868 -0.529 -26.185 1.00 79.44 278 LEU A C 1
ATOM 1933 O O . LEU A 1 278 ? 22.615 0.204 -26.829 1.00 79.44 278 LEU A O 1
ATOM 1937 N N . GLN A 1 279 ? 21.163 -0.099 -25.132 1.00 76.75 279 GLN A N 1
ATOM 1938 C CA . GLN A 1 279 ? 21.064 1.311 -24.724 1.00 76.75 279 GLN A CA 1
ATOM 1939 C C . GLN A 1 279 ? 21.683 1.620 -23.350 1.00 76.75 279 GLN A C 1
ATOM 1941 O O . GLN A 1 279 ? 21.654 2.770 -22.922 1.00 76.75 279 GLN A O 1
ATOM 1946 N N . GLY A 1 280 ? 22.263 0.631 -22.667 1.00 84.88 280 GLY A N 1
ATOM 1947 C CA . GLY A 1 280 ? 22.888 0.814 -21.358 1.00 84.88 280 GLY A CA 1
ATOM 1948 C C . GLY A 1 280 ? 23.331 -0.506 -20.735 1.00 84.88 280 GLY A C 1
ATOM 1949 O O . GLY A 1 280 ? 22.921 -1.578 -21.185 1.00 84.88 280 GLY A O 1
ATOM 1950 N N . ASP A 1 281 ? 24.160 -0.401 -19.697 1.00 91.50 281 ASP A N 1
ATOM 1951 C CA . ASP A 1 281 ? 24.639 -1.545 -18.912 1.00 91.50 281 ASP A CA 1
ATOM 1952 C C . ASP A 1 281 ? 23.665 -1.919 -17.787 1.00 91.50 281 ASP A C 1
ATOM 1954 O O . ASP A 1 281 ? 23.750 -3.031 -17.265 1.00 91.50 281 ASP A O 1
ATOM 1958 N N . TRP A 1 282 ? 22.751 -1.005 -17.432 1.00 92.25 282 TRP A N 1
ATOM 1959 C CA . TRP A 1 282 ? 21.779 -1.143 -16.352 1.00 92.25 282 TRP A CA 1
ATOM 1960 C C . TRP A 1 282 ? 20.348 -0.924 -16.846 1.00 92.25 282 TRP A C 1
ATOM 1962 O O . TRP A 1 282 ? 20.096 -0.048 -17.680 1.00 92.25 282 TRP A O 1
ATOM 1972 N N . VAL A 1 283 ? 19.414 -1.692 -16.288 1.00 92.69 283 VAL A N 1
ATOM 1973 C CA . VAL A 1 283 ? 17.975 -1.594 -16.534 1.00 92.69 283 VAL A CA 1
ATOM 1974 C C . VAL A 1 283 ? 17.214 -1.555 -15.210 1.00 92.69 283 VAL A C 1
ATOM 1976 O O . VAL A 1 283 ? 17.540 -2.298 -14.288 1.00 92.69 283 VAL A O 1
ATOM 1979 N N . GLY A 1 284 ? 16.210 -0.691 -15.116 1.00 92.88 284 GLY A N 1
ATOM 1980 C CA . GLY A 1 284 ? 15.184 -0.737 -14.073 1.00 92.88 284 GLY A CA 1
ATOM 1981 C C . GLY A 1 284 ? 13.839 -1.052 -14.716 1.00 92.88 284 GLY A C 1
ATOM 1982 O O . GLY A 1 284 ? 13.559 -0.550 -15.803 1.00 92.88 284 GLY A O 1
ATOM 1983 N N . CYS A 1 285 ? 13.015 -1.874 -14.077 1.00 94.56 285 CYS A N 1
ATOM 1984 C CA . CYS A 1 285 ? 11.660 -2.178 -14.531 1.00 94.56 285 CYS A CA 1
ATOM 1985 C C . CYS A 1 285 ? 10.663 -1.589 -13.550 1.00 94.56 285 CYS A C 1
ATOM 1987 O O . CYS A 1 285 ? 10.957 -1.461 -12.366 1.00 94.56 285 CYS A O 1
ATOM 1989 N N . CYS A 1 286 ? 9.507 -1.216 -14.076 1.00 94.44 286 CYS A N 1
ATOM 1990 C CA . CYS A 1 286 ? 8.399 -0.706 -13.305 1.00 94.44 286 CYS A CA 1
ATOM 1991 C C . CYS A 1 286 ? 7.697 -1.874 -12.612 1.00 94.44 286 CYS A C 1
ATOM 1993 O O . CYS A 1 286 ? 7.008 -2.656 -13.272 1.00 94.44 286 CYS A O 1
ATOM 1995 N N . CYS A 1 287 ? 7.907 -2.006 -11.308 1.00 95.62 287 CYS A N 1
ATOM 1996 C CA . CYS A 1 287 ? 7.329 -3.063 -10.486 1.00 95.62 287 CYS A CA 1
ATOM 1997 C C . CYS A 1 287 ? 6.346 -2.467 -9.471 1.00 95.62 287 CYS A C 1
ATOM 1999 O O . CYS A 1 287 ? 6.472 -1.293 -9.113 1.00 95.62 287 CYS A O 1
ATOM 2001 N N . THR A 1 288 ? 5.390 -3.275 -9.007 1.00 95.88 288 THR A N 1
ATOM 2002 C CA . THR A 1 288 ? 4.629 -3.005 -7.774 1.00 95.88 288 THR A CA 1
ATOM 2003 C C . THR A 1 288 ? 5.558 -2.915 -6.556 1.00 95.88 288 THR A C 1
ATOM 2005 O O . THR A 1 288 ? 6.764 -3.162 -6.676 1.00 95.88 288 THR A O 1
ATOM 2008 N N . GLN A 1 289 ? 5.003 -2.489 -5.420 1.00 93.19 289 GLN A N 1
ATOM 2009 C CA . GLN A 1 289 ? 5.703 -2.329 -4.147 1.00 93.19 289 GLN A CA 1
ATOM 2010 C C . GLN A 1 289 ? 4.899 -2.919 -2.994 1.00 93.19 289 GLN A C 1
ATOM 2012 O O . GLN A 1 289 ? 3.655 -2.967 -3.139 1.00 93.19 289 GLN A O 1
#

Sequence (289 aa):
MKRLPLPSLCVLPLVFACSDDGKSADTATGSSSAEHGDGDGDTPGDGDPGDRDPGDGDGDPACTPGELDCECNAGQCLGDLECVNNTCVASCIPGELGCECNAGQCLGDLECFGDVCTDPNCIPGELGCECNGGQCLGSLECVGNVCMEASGDGDGDGDGDPPCPNPNEMMCDGQCIDVMENNDNCGSCGTVCNWLNKGAPDIGSCVDGDCLPTFYPCYSQADGFINCDEMCASFGETCVNNGCDFNTHVYTDSMNICNGGLVGGQSSLGCGQPIGWLQGDWVGCCCTQ

Mean predicted aligned error: 18.07 Å

pLDDT: mean 79.35, std 17.83, range [38.34, 96.62]

Solvent-accessible surface area (backbone atoms only — not comparable to full-atom values): 17214 Å² total; per-residue (Å²): 136,85,84,80,83,79,83,82,81,83,84,77,87,82,82,84,81,84,84,83,90,79,91,77,87,85,88,85,88,80,85,89,80,90,82,91,79,91,78,81,89,82,84,85,88,78,90,80,95,73,86,86,72,94,70,83,86,74,73,72,73,83,66,54,64,9,37,82,78,13,43,29,45,94,72,36,26,57,80,74,32,37,51,55,95,60,27,6,38,77,55,62,54,63,7,38,82,77,12,45,30,44,92,72,34,27,55,86,82,33,40,50,54,97,58,28,8,39,57,80,81,55,51,64,7,36,84,78,16,44,30,48,90,73,35,28,52,85,58,32,34,50,55,94,58,29,6,36,74,36,89,56,79,76,84,83,80,45,79,74,70,80,62,45,96,47,98,56,32,42,78,41,96,90,37,69,39,48,16,31,59,30,37,61,20,24,58,39,75,74,35,62,36,71,54,45,31,94,90,47,81,64,30,4,25,22,53,86,25,38,53,38,25,17,56,56,73,60,45,45,73,88,75,65,72,55,26,33,40,66,51,23,46,74,76,79,28,50,45,32,68,38,45,30,80,70,19,17,31,35,36,27,81,39,66,71,40,39,63,39,59,65,64,87,41,86,30,89,58,48,35,83,40,73,67,74,76,82,70,33,56,25,40,20,29,13,9,51,118

Radius of gyration: 31.03 Å; Cα contacts (8 Å, |Δi|>4): 525; chains: 1; bounding box: 95×63×70 Å

Organism: NCBI:txid215803